Protein AF-A0A9W9G867-F1 (afdb_monomer)

Organism: NCBI:txid116970

Solvent-accessible surface area (backbone atoms only — not comparable to full-atom values): 14730 Å² total; per-residue (Å²): 135,84,77,77,88,62,98,58,78,44,81,73,48,78,49,67,50,99,77,70,41,44,36,38,31,32,60,68,6,40,13,36,34,54,36,72,74,76,74,40,77,41,79,71,28,43,61,67,47,66,66,44,21,83,80,48,74,88,56,95,63,55,98,60,80,80,76,70,84,83,77,67,76,76,53,51,58,51,47,49,52,33,55,71,26,70,65,52,49,30,44,49,47,17,36,58,41,16,58,75,63,54,68,39,49,67,58,44,52,51,51,56,55,46,61,74,38,90,92,29,84,57,47,49,58,52,43,28,51,54,45,32,51,50,50,25,53,45,20,29,72,57,55,36,44,62,46,22,57,51,30,46,50,51,38,42,43,48,43,41,78,68,65,40,57,69,61,52,50,50,49,54,54,43,43,50,18,58,79,84,59,69,83,89,69,74,88,65,68,61,77,78,52,96,64,53,60,89,30,49,59,62,66,38,64,53,68,36,48,31,85,38,53,26,66,60,55,43,54,54,43,43,62,58,33,58,82,35,75,89,42,37,83,68,44,48,64,58,33,54,76,68,73,40,57,74,71,63,61,60,70,72,73,75,81,125

InterPro domains:
  IPR011494 Protein HIRA-like, C-terminal [PF07569] (6-175)
  IPR031120 WD repeat HIR1-like [PTHR13831] (9-247)

Foldseek 3Di:
DDDDDDPDWDWPDWDADPVRWIWTATLQLWIWIQFLVVRDIDTLDALLLVQQEPQQDLDLDQSPVPDDDDDDDVVVVLSVLSSVDDSVVSSNSSSVNCVVVVVCVVVNVVVVVLCPDPPCVCVSLVSNLVSLVSQLLVCLSSLVQSSNLVSLLVNLLSCLVVLVQVVLLVSLVLLCQCVPPPPPPPPQADDDDPSDDPLSDSRHSDCHHSRHGSLVSNVSSLQSNLVRPSNCVRSVVSCVVSVNNVVSVVVVVPPD

Secondary structure (DSSP, 8-state):
-PPP--SS--EEEEEE-TT--EEEEETTS-EEEEETTTTEEEEEE-HHHHHH-TT---SSS-TT-S------THHHHHHHHHHTSHHHHHHHHHIIIIITTTTTHHHHHHHHHHHTSTT-TTHHHHHHHHHHHHHHHHHHHHT-HHHHHHHHHHHHHHHHHTT-HHHHHHHHHHHHTTTT--GGG-S---PPPTT--TTSSSSS--SEETTEEHHHHHHHHHHHHHT-GGGHHHHHHHHHHTT-HHHHHGGGSS--

Structure (mmCIF, N/CA/C/O backbone):
data_AF-A0A9W9G867-F1
#
_entry.id   AF-A0A9W9G867-F1
#
loop_
_atom_site.group_PDB
_atom_site.id
_atom_site.type_symbol
_atom_site.label_atom_id
_atom_site.label_alt_id
_atom_site.label_comp_id
_atom_site.label_asym_id
_atom_site.label_entity_id
_atom_site.label_seq_id
_atom_site.pdbx_PDB_ins_code
_atom_site.Cartn_x
_atom_site.Cartn_y
_atom_site.Cartn_z
_atom_site.occupancy
_atom_site.B_iso_or_equiv
_atom_site.auth_seq_id
_atom_site.auth_comp_id
_atom_site.auth_asym_id
_atom_site.auth_atom_id
_atom_site.pdbx_PDB_model_num
ATOM 1 N N . MET A 1 1 ? 20.216 -17.074 -21.773 1.00 37.19 1 MET A N 1
ATOM 2 C CA . MET A 1 1 ? 19.588 -16.701 -23.058 1.00 37.19 1 MET A CA 1
ATOM 3 C C . MET A 1 1 ? 19.091 -15.271 -22.926 1.00 37.19 1 MET A C 1
ATOM 5 O O . MET A 1 1 ? 18.175 -15.041 -22.151 1.00 37.19 1 MET A O 1
ATOM 9 N N . GLY A 1 2 ? 19.757 -14.302 -23.558 1.00 46.09 2 GLY A N 1
ATOM 10 C CA . GLY A 1 2 ? 19.315 -12.905 -23.531 1.00 46.09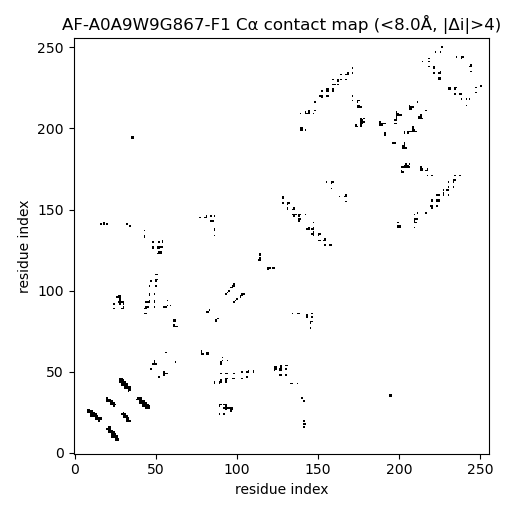 2 GLY A CA 1
ATOM 11 C C . GLY A 1 2 ? 18.175 -12.718 -24.525 1.00 46.09 2 GLY A C 1
ATOM 12 O O . GLY A 1 2 ? 18.370 -12.956 -25.713 1.00 46.09 2 GLY A O 1
ATOM 13 N N . ALA A 1 3 ? 16.985 -12.364 -24.043 1.00 57.94 3 ALA A N 1
ATOM 14 C CA . ALA A 1 3 ? 15.850 -12.063 -24.906 1.00 57.94 3 ALA A CA 1
ATOM 15 C C . ALA A 1 3 ? 16.162 -10.825 -25.764 1.00 57.94 3 ALA A C 1
ATOM 17 O O . ALA A 1 3 ? 16.619 -9.806 -25.242 1.00 57.94 3 ALA A O 1
ATOM 18 N N . ASN A 1 4 ? 15.918 -10.925 -27.074 1.00 53.69 4 ASN A N 1
ATOM 19 C CA . ASN A 1 4 ? 16.003 -9.794 -27.997 1.00 53.69 4 ASN A CA 1
ATOM 20 C C . ASN A 1 4 ? 15.084 -8.657 -27.509 1.00 53.69 4 ASN A C 1
ATOM 22 O O . ASN A 1 4 ? 13.960 -8.944 -27.090 1.00 53.69 4 ASN A O 1
ATOM 26 N N . PRO A 1 5 ? 15.517 -7.384 -27.560 1.00 54.22 5 PRO A N 1
ATOM 27 C CA . PRO A 1 5 ? 14.666 -6.265 -27.179 1.00 54.22 5 PRO A CA 1
ATOM 28 C C . PRO A 1 5 ? 13.458 -6.195 -28.120 1.00 54.22 5 PRO A C 1
ATOM 30 O O . PRO A 1 5 ? 13.591 -5.903 -29.307 1.00 54.22 5 PRO A O 1
ATOM 33 N N . THR A 1 6 ? 12.272 -6.496 -27.594 1.00 61.78 6 THR A N 1
ATOM 34 C CA . THR A 1 6 ? 11.006 -6.277 -28.293 1.00 61.78 6 THR A CA 1
ATOM 35 C C . THR A 1 6 ? 10.643 -4.795 -28.227 1.00 61.78 6 THR A C 1
ATOM 37 O O . THR A 1 6 ? 10.876 -4.136 -27.217 1.00 61.78 6 THR A O 1
ATOM 40 N N . VAL A 1 7 ? 10.061 -4.263 -29.306 1.00 72.12 7 VAL A N 1
ATOM 41 C CA . VAL A 1 7 ? 9.673 -2.839 -29.417 1.00 72.12 7 VAL A CA 1
ATOM 42 C C . VAL A 1 7 ? 8.618 -2.444 -28.372 1.00 72.12 7 VAL A C 1
ATOM 44 O O . VAL A 1 7 ? 8.563 -1.292 -27.955 1.00 72.12 7 VAL A O 1
ATOM 47 N N . ALA A 1 8 ? 7.809 -3.405 -27.922 1.00 84.88 8 ALA A N 1
ATOM 48 C CA . ALA A 1 8 ? 6.792 -3.221 -26.895 1.00 84.88 8 ALA A CA 1
ATOM 49 C C . ALA A 1 8 ? 7.089 -4.083 -25.652 1.00 84.88 8 ALA A C 1
ATOM 51 O O . ALA A 1 8 ? 7.724 -5.142 -25.781 1.00 84.88 8 ALA A O 1
ATOM 52 N N . PRO A 1 9 ? 6.613 -3.668 -24.462 1.00 90.19 9 PRO A N 1
ATOM 53 C CA . PRO A 1 9 ? 6.600 -4.523 -23.282 1.00 90.19 9 PRO A CA 1
ATOM 54 C C . PRO A 1 9 ? 5.855 -5.833 -23.566 1.00 90.19 9 PRO A C 1
ATOM 56 O O . PRO A 1 9 ? 4.807 -5.835 -24.209 1.00 90.19 9 PRO A O 1
ATOM 59 N N . ALA A 1 10 ? 6.397 -6.943 -23.077 1.00 93.25 10 ALA A N 1
ATOM 60 C CA . ALA A 1 10 ? 5.798 -8.269 -23.172 1.00 93.25 10 ALA A CA 1
ATOM 61 C C . ALA A 1 10 ? 5.450 -8.775 -21.770 1.00 93.25 10 ALA A C 1
ATOM 63 O O . ALA A 1 10 ? 6.087 -8.371 -20.797 1.00 93.25 10 ALA A O 1
ATOM 64 N N . VAL A 1 11 ? 4.460 -9.661 -21.664 1.00 95.81 11 VAL A N 1
ATOM 65 C CA . VAL A 1 11 ? 4.107 -10.308 -20.392 1.00 95.81 11 VAL A CA 1
ATOM 66 C C . VAL A 1 11 ? 5.229 -11.269 -19.992 1.00 95.81 11 VAL A C 1
ATOM 68 O O . VAL A 1 11 ? 5.599 -12.140 -20.777 1.00 95.81 11 VAL A O 1
ATOM 71 N N . THR A 1 12 ? 5.781 -11.098 -18.790 1.00 94.06 12 THR A N 1
ATOM 72 C CA . THR A 1 12 ? 6.789 -11.997 -18.204 1.00 94.06 12 THR A CA 1
ATOM 73 C C . THR A 1 12 ? 6.156 -13.095 -17.363 1.00 94.06 12 THR A C 1
ATOM 75 O O . THR A 1 12 ? 6.625 -14.227 -17.404 1.00 94.06 12 THR A O 1
ATOM 78 N N . ASP A 1 13 ? 5.089 -12.776 -16.631 1.00 95.44 13 ASP A N 1
ATOM 79 C CA . ASP A 1 13 ? 4.393 -13.697 -15.734 1.00 95.44 13 ASP A CA 1
ATOM 80 C C . ASP A 1 13 ? 2.911 -13.298 -15.654 1.00 95.44 13 ASP A C 1
ATOM 82 O O . ASP A 1 13 ? 2.560 -12.119 -15.786 1.00 95.44 13 ASP A O 1
ATOM 86 N N . ALA A 1 14 ? 2.037 -14.281 -15.450 1.00 96.12 14 ALA A N 1
ATOM 87 C CA . ALA A 1 14 ? 0.604 -14.082 -15.275 1.00 96.12 14 ALA A CA 1
ATOM 88 C C . ALA A 1 14 ? 0.083 -15.067 -14.224 1.00 96.12 14 ALA A C 1
ATOM 90 O O . ALA A 1 14 ? 0.311 -16.273 -14.326 1.00 96.12 14 ALA A O 1
ATOM 91 N N . ARG A 1 15 ? -0.618 -14.555 -13.210 1.00 94.94 15 ARG A N 1
ATOM 92 C CA . ARG A 1 15 ? -1.120 -15.328 -12.068 1.00 94.94 15 ARG A CA 1
ATOM 93 C C . ARG A 1 15 ? -2.566 -14.989 -11.762 1.00 94.94 15 ARG A C 1
ATOM 95 O O . ARG A 1 15 ? -3.055 -13.908 -12.084 1.00 94.94 15 ARG A O 1
ATOM 102 N N . VAL A 1 16 ? -3.222 -15.917 -11.078 1.00 95.25 16 VAL A N 1
ATOM 103 C CA . VAL A 1 16 ? -4.529 -15.708 -10.461 1.00 95.25 16 VAL A CA 1
ATOM 104 C C . VAL A 1 16 ? -4.384 -15.988 -8.972 1.00 95.25 16 VAL A C 1
ATOM 106 O O . VAL A 1 16 ? -3.828 -17.020 -8.597 1.00 95.25 16 VAL A O 1
ATOM 109 N N . ASN A 1 17 ? -4.824 -15.061 -8.122 1.00 91.88 17 ASN A N 1
ATOM 110 C CA . ASN A 1 17 ? -4.778 -15.266 -6.674 1.00 91.88 17 ASN A CA 1
ATOM 111 C C . ASN A 1 17 ? -5.991 -16.073 -6.168 1.00 91.88 17 ASN A C 1
ATOM 113 O O . ASN A 1 17 ? -6.914 -16.372 -6.925 1.00 91.88 17 ASN A O 1
ATOM 117 N N . SER A 1 18 ? -6.019 -16.397 -4.872 1.00 89.44 18 SER A N 1
ATOM 118 C CA . SER A 1 18 ? -7.122 -17.137 -4.232 1.00 89.44 18 SER A CA 1
ATOM 119 C C . SER A 1 18 ? -8.483 -16.439 -4.331 1.00 89.44 18 SER A C 1
ATOM 121 O O . SER A 1 18 ? -9.520 -17.082 -4.220 1.00 89.44 18 SER A O 1
ATOM 123 N N . GLU A 1 19 ? -8.491 -15.130 -4.578 1.00 89.38 19 GLU A N 1
ATOM 124 C CA . GLU A 1 19 ? -9.699 -14.331 -4.761 1.00 89.38 19 GLU A CA 1
ATOM 125 C C . GLU A 1 19 ? -10.165 -14.292 -6.230 1.00 89.38 19 GLU A C 1
ATOM 127 O O . GLU A 1 19 ? -11.210 -13.712 -6.524 1.00 89.38 19 GLU A O 1
ATOM 132 N N . GLY A 1 20 ? -9.430 -14.905 -7.164 1.00 90.81 20 GLY A N 1
ATOM 133 C CA . GLY A 1 20 ? -9.737 -14.878 -8.597 1.00 90.81 20 GLY A CA 1
ATOM 134 C C . GLY A 1 20 ? -9.287 -13.597 -9.309 1.00 90.81 20 GLY A C 1
ATOM 135 O O . GLY A 1 20 ? -9.786 -13.283 -10.388 1.00 90.81 20 GLY A O 1
ATOM 136 N N . ARG A 1 21 ? -8.374 -12.820 -8.714 1.00 92.19 21 ARG A N 1
ATOM 137 C CA . ARG A 1 21 ? -7.816 -11.600 -9.317 1.00 92.19 21 ARG A CA 1
ATOM 138 C C . ARG A 1 21 ? -6.670 -11.949 -10.254 1.00 92.19 21 ARG A C 1
ATOM 140 O O . ARG A 1 21 ? -5.768 -12.692 -9.871 1.00 92.19 21 ARG A O 1
ATOM 147 N N . ILE A 1 22 ? -6.707 -11.386 -11.460 1.00 96.31 22 ILE A N 1
ATOM 148 C CA . ILE A 1 22 ? -5.668 -11.567 -12.476 1.00 96.31 22 ILE A CA 1
ATOM 149 C C . ILE A 1 22 ? -4.557 -10.558 -12.223 1.00 96.31 22 ILE A C 1
ATOM 151 O O . ILE A 1 22 ? -4.819 -9.357 -12.162 1.00 96.31 22 ILE A O 1
ATOM 155 N N . VAL A 1 23 ? -3.328 -11.054 -12.138 1.00 97.44 23 VAL A N 1
ATOM 156 C CA . VAL A 1 23 ? -2.117 -10.267 -11.922 1.00 97.44 23 VAL A CA 1
ATOM 157 C C . VAL A 1 23 ? -1.126 -10.582 -13.032 1.00 97.44 23 VAL A C 1
ATOM 159 O O . VAL A 1 23 ? -0.867 -11.751 -13.308 1.00 97.44 23 VAL A O 1
ATOM 162 N N . ILE A 1 24 ? -0.564 -9.555 -13.663 1.00 97.81 24 ILE A N 1
ATOM 163 C CA . ILE A 1 24 ? 0.441 -9.702 -14.719 1.00 97.81 24 ILE A CA 1
ATOM 164 C C . ILE A 1 24 ? 1.667 -8.848 -14.421 1.00 97.81 24 ILE A C 1
ATOM 166 O O . ILE A 1 24 ? 1.563 -7.765 -13.840 1.00 97.81 24 ILE A O 1
ATOM 170 N N . SER A 1 25 ? 2.827 -9.314 -14.864 1.00 96.75 25 SER A N 1
ATOM 171 C CA . SER A 1 25 ? 4.070 -8.549 -14.849 1.00 96.75 25 SER A CA 1
ATOM 172 C C . SER A 1 25 ? 4.635 -8.431 -16.256 1.00 96.75 25 SER A C 1
ATOM 174 O O . SER A 1 25 ? 4.463 -9.332 -17.078 1.00 96.75 25 SER A O 1
ATOM 176 N N . LEU A 1 26 ? 5.285 -7.307 -16.551 1.00 95.62 26 LEU A N 1
ATOM 177 C CA . LEU A 1 26 ? 5.787 -6.985 -17.883 1.00 95.62 26 LEU A CA 1
ATOM 178 C C . LEU A 1 26 ? 7.318 -6.853 -17.914 1.00 95.62 26 LEU A C 1
ATOM 180 O O . LEU A 1 26 ? 7.967 -6.600 -16.895 1.00 95.62 26 LEU A O 1
ATOM 184 N N . THR A 1 27 ? 7.903 -6.954 -19.112 1.00 92.62 27 THR A N 1
ATOM 185 C CA . THR A 1 27 ? 9.354 -6.810 -19.362 1.00 92.62 27 THR A CA 1
ATOM 186 C C . THR A 1 27 ? 9.886 -5.389 -19.174 1.00 92.62 27 THR A C 1
ATOM 188 O O . THR A 1 27 ? 11.099 -5.191 -19.152 1.00 92.62 27 THR A O 1
ATOM 191 N N . ASN A 1 28 ? 9.019 -4.381 -19.055 1.00 91.31 28 ASN A N 1
ATOM 192 C CA . ASN A 1 28 ? 9.405 -3.024 -18.649 1.00 91.31 28 ASN A CA 1
ATOM 193 C C . ASN A 1 28 ? 9.429 -2.859 -17.116 1.00 91.31 28 ASN A C 1
ATOM 195 O O . ASN A 1 28 ? 9.744 -1.777 -16.630 1.00 91.31 28 ASN A O 1
ATOM 199 N N . GLY A 1 29 ? 9.115 -3.924 -16.372 1.00 92.75 29 GLY A N 1
ATOM 200 C CA . GLY A 1 29 ? 9.03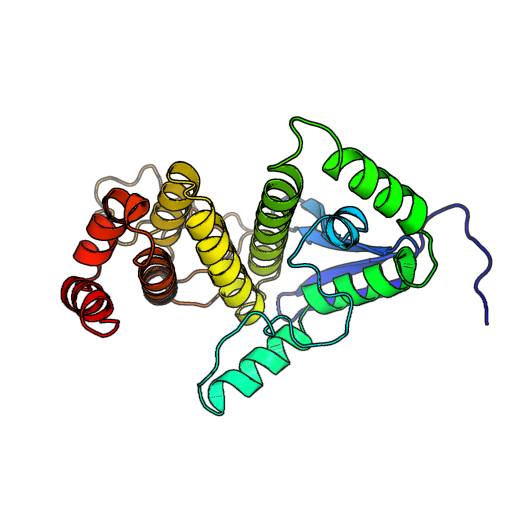3 -3.928 -14.920 1.00 92.75 29 GLY A CA 1
ATOM 201 C C . GLY A 1 29 ? 7.734 -3.370 -14.362 1.00 92.75 29 GLY A C 1
ATOM 202 O O . GLY A 1 29 ? 7.657 -3.186 -13.162 1.00 92.75 29 GLY A O 1
ATOM 203 N N . GLU A 1 30 ? 6.716 -3.096 -15.173 1.00 95.50 30 GLU A N 1
ATOM 204 C CA . GLU A 1 30 ? 5.405 -2.740 -14.635 1.00 95.50 30 GLU A CA 1
ATOM 205 C C . GLU A 1 30 ? 4.621 -3.994 -14.225 1.00 95.50 30 GLU A C 1
ATOM 207 O O . GLU A 1 30 ? 4.673 -5.036 -14.887 1.00 95.50 30 GLU A O 1
ATOM 212 N N . GLY A 1 31 ? 3.882 -3.885 -13.125 1.00 97.00 31 GLY A N 1
ATOM 213 C CA . GLY A 1 31 ? 2.962 -4.902 -12.631 1.00 97.00 31 GLY A CA 1
ATOM 214 C C . GLY A 1 31 ? 1.534 -4.378 -12.626 1.00 97.00 31 GLY A C 1
ATOM 215 O O . GLY A 1 31 ? 1.294 -3.269 -12.145 1.00 97.00 31 GLY A O 1
ATOM 216 N N . TYR A 1 32 ? 0.588 -5.172 -13.121 1.00 97.81 32 TYR A N 1
ATOM 217 C CA . TYR A 1 32 ? -0.821 -4.797 -13.212 1.00 97.81 32 TYR A CA 1
ATOM 218 C C . TYR A 1 32 ? -1.730 -5.843 -12.569 1.00 97.81 32 TYR A C 1
ATOM 220 O O . TYR A 1 32 ? -1.450 -7.039 -12.614 1.00 97.81 32 TYR A O 1
ATOM 228 N N . SER A 1 33 ? -2.857 -5.384 -12.030 1.00 97.00 33 SER A N 1
ATOM 229 C CA . SER A 1 33 ? -3.982 -6.228 -11.629 1.00 97.00 33 SER A CA 1
ATOM 230 C C . SER A 1 33 ? -5.243 -5.775 -12.348 1.00 97.00 33 SER A C 1
ATOM 232 O O . SER A 1 33 ? -5.491 -4.576 -12.472 1.00 97.00 33 SER A O 1
ATOM 234 N N . TYR A 1 34 ? -6.068 -6.714 -12.799 1.00 95.38 34 TYR A N 1
ATOM 235 C CA . TYR A 1 34 ? -7.377 -6.372 -13.346 1.00 95.38 34 TYR A CA 1
ATOM 236 C C . TYR A 1 34 ? -8.374 -6.116 -12.211 1.00 95.38 34 TYR A C 1
ATOM 238 O O . TYR A 1 34 ? -8.502 -6.943 -11.305 1.00 95.38 34 TYR A O 1
ATOM 246 N N . SER A 1 35 ? -9.084 -4.988 -12.266 1.00 91.62 35 SER A N 1
ATOM 247 C CA . SER A 1 35 ? -10.172 -4.651 -11.348 1.00 91.62 35 SER A CA 1
ATOM 248 C C . SER A 1 35 ? -11.526 -4.986 -11.976 1.00 91.62 35 SER A C 1
ATOM 250 O O . SER A 1 35 ? -11.936 -4.316 -12.926 1.00 91.62 35 SER A O 1
ATOM 252 N N . PRO A 1 36 ? -12.267 -5.973 -11.441 1.00 89.19 36 PRO A N 1
ATOM 253 C CA . PRO A 1 36 ? -13.617 -6.274 -11.910 1.00 89.19 36 PRO A CA 1
ATOM 254 C C . PRO A 1 36 ? -14.644 -5.200 -11.554 1.00 89.19 36 PRO A C 1
ATOM 256 O O . PRO A 1 36 ? -15.688 -5.145 -12.194 1.00 89.19 36 PRO A O 1
ATOM 259 N N . THR A 1 37 ? -14.366 -4.360 -10.550 1.00 86.50 37 THR A N 1
ATOM 260 C CA . THR A 1 37 ? -15.274 -3.284 -10.125 1.00 86.50 37 THR A CA 1
ATOM 261 C C . THR A 1 37 ? -15.215 -2.100 -11.084 1.00 86.50 37 THR A C 1
ATOM 263 O O . THR A 1 37 ? -16.249 -1.570 -11.474 1.00 86.50 37 THR A O 1
ATOM 266 N N . MET A 1 38 ? -14.009 -1.736 -11.531 1.00 89.44 38 MET A N 1
ATOM 267 C CA . MET A 1 38 ? -13.786 -0.622 -12.462 1.00 89.44 38 MET A CA 1
ATOM 268 C C . MET A 1 38 ? -13.670 -1.045 -13.928 1.00 89.44 38 MET A C 1
ATOM 270 O O . MET A 1 38 ? -13.548 -0.184 -14.795 1.00 89.44 38 MET A O 1
ATOM 274 N N . TYR A 1 39 ? -13.670 -2.350 -14.210 1.00 92.44 39 TYR A N 1
ATOM 275 C CA . TYR A 1 39 ? -13.440 -2.912 -15.546 1.00 92.44 39 TYR A CA 1
ATOM 276 C C . TYR A 1 39 ? -12.150 -2.397 -16.203 1.00 92.44 39 TYR A C 1
ATOM 278 O O . TYR A 1 39 ? -12.096 -2.140 -17.406 1.00 92.44 39 TYR A O 1
ATOM 286 N N . ALA A 1 40 ? -11.096 -2.229 -15.402 1.00 95.25 40 ALA A N 1
ATOM 287 C CA . ALA A 1 40 ? -9.848 -1.613 -15.833 1.00 95.25 40 ALA A CA 1
ATOM 288 C C . ALA A 1 40 ? -8.626 -2.318 -15.239 1.00 95.25 40 ALA A C 1
ATOM 290 O O . ALA A 1 40 ? -8.661 -2.846 -14.124 1.00 95.25 40 ALA A O 1
ATOM 291 N N . TRP A 1 41 ? -7.518 -2.287 -15.980 1.00 96.38 41 TRP A N 1
ATOM 292 C CA . TRP A 1 41 ? -6.208 -2.658 -15.455 1.00 96.38 41 TRP A CA 1
ATOM 293 C C . TRP A 1 41 ? -5.678 -1.544 -14.560 1.00 96.38 41 TRP A C 1
ATOM 295 O O . TRP A 1 41 ? -5.592 -0.389 -14.969 1.00 96.38 41 TRP A O 1
ATOM 305 N N . GLN A 1 42 ? -5.297 -1.905 -13.342 1.00 95.69 42 GLN A N 1
ATOM 306 C CA . GLN A 1 42 ? -4.665 -1.010 -12.388 1.00 95.69 42 GLN A CA 1
ATOM 307 C C . GLN A 1 42 ? -3.184 -1.336 -12.312 1.00 95.69 42 GLN A C 1
ATOM 309 O O . GLN A 1 42 ? -2.810 -2.496 -12.123 1.00 95.69 42 GLN A O 1
ATOM 314 N N . ARG A 1 43 ? -2.340 -0.316 -12.440 1.00 96.62 43 ARG A N 1
ATOM 315 C CA . ARG A 1 43 ? -0.906 -0.470 -12.222 1.00 96.62 43 ARG A CA 1
ATOM 316 C C . ARG A 1 43 ? -0.642 -0.555 -10.723 1.00 96.62 43 ARG A C 1
ATOM 318 O O . ARG A 1 43 ? -1.034 0.333 -9.980 1.00 96.62 43 ARG A O 1
ATOM 325 N N . VAL A 1 44 ? -0.004 -1.639 -10.300 1.00 95.88 44 VAL A N 1
ATOM 326 C CA . VAL A 1 44 ? 0.309 -1.937 -8.895 1.00 95.88 44 VAL A CA 1
ATOM 327 C C . VAL A 1 44 ? 1.780 -1.666 -8.595 1.00 95.88 44 VAL A C 1
ATOM 329 O O . VAL A 1 44 ? 2.106 -1.202 -7.508 1.00 95.88 44 VAL A O 1
ATOM 332 N N . SER A 1 45 ? 2.672 -1.936 -9.551 1.00 95.69 45 SER A N 1
ATOM 333 C CA . SER A 1 45 ? 4.121 -1.825 -9.365 1.00 95.69 45 SER A CA 1
ATOM 334 C C . SER A 1 45 ? 4.768 -1.166 -10.580 1.00 95.69 45 SER A C 1
ATOM 336 O O . SER A 1 45 ? 4.379 -1.449 -11.713 1.00 95.69 45 SER A O 1
ATOM 338 N N . GLU A 1 46 ? 5.716 -0.257 -10.352 1.00 94.38 46 GLU A N 1
ATOM 339 C CA . GLU A 1 46 ? 6.422 0.473 -11.408 1.00 94.38 46 GLU A CA 1
ATOM 340 C C . GLU A 1 46 ? 7.760 1.044 -10.917 1.00 94.38 46 GLU A C 1
ATOM 342 O O . GLU A 1 46 ? 7.997 1.193 -9.715 1.00 94.38 46 GLU A O 1
ATOM 347 N N . ALA A 1 47 ? 8.632 1.407 -11.864 1.00 92.19 47 ALA A N 1
ATOM 348 C CA . ALA A 1 47 ? 9.985 1.886 -11.581 1.00 92.19 47 ALA A CA 1
ATOM 349 C C . ALA A 1 47 ? 10.017 3.152 -10.713 1.00 92.19 47 ALA A C 1
ATOM 351 O O . ALA A 1 47 ? 10.959 3.327 -9.950 1.00 92.19 47 ALA A O 1
ATOM 352 N N . TRP A 1 48 ? 9.008 4.025 -10.818 1.00 91.19 48 TRP A N 1
ATOM 353 C CA . TRP A 1 48 ? 8.923 5.264 -10.041 1.00 91.19 48 TRP A CA 1
ATOM 354 C C . TRP A 1 48 ? 8.949 5.009 -8.532 1.00 91.19 48 TRP A C 1
ATOM 356 O O . TRP A 1 48 ? 9.750 5.612 -7.814 1.00 91.19 48 TRP A O 1
ATOM 366 N N . TRP A 1 49 ? 8.143 4.054 -8.065 1.00 94.00 49 TRP A N 1
ATOM 367 C CA . TRP A 1 49 ? 8.145 3.644 -6.664 1.00 94.00 49 TRP A CA 1
ATOM 368 C C . TRP A 1 49 ? 9.492 3.054 -6.260 1.00 94.00 49 TRP A C 1
ATOM 370 O O . TRP A 1 49 ? 9.999 3.376 -5.186 1.00 94.00 49 TRP A O 1
ATOM 380 N N . ALA A 1 50 ? 10.100 2.277 -7.159 1.00 91.31 50 ALA A N 1
ATOM 381 C CA . ALA A 1 50 ? 11.373 1.603 -6.937 1.00 91.31 50 ALA A CA 1
ATOM 382 C C . ALA A 1 50 ? 12.557 2.532 -6.674 1.00 91.31 50 ALA A C 1
ATOM 384 O O . ALA A 1 50 ? 13.515 2.144 -6.008 1.00 91.31 50 ALA A O 1
ATOM 385 N N . VAL A 1 51 ? 12.505 3.752 -7.202 1.00 90.31 51 VAL A N 1
ATOM 386 C CA . VAL A 1 51 ? 13.603 4.713 -7.077 1.00 90.31 51 VAL A CA 1
ATOM 387 C C . VAL A 1 51 ? 13.308 5.865 -6.123 1.00 90.31 51 VAL A C 1
ATOM 389 O O . VAL A 1 51 ? 14.249 6.513 -5.676 1.00 90.31 51 VAL A O 1
ATOM 392 N N . GLY A 1 52 ? 12.032 6.157 -5.861 1.00 90.00 52 GLY A N 1
ATOM 393 C CA . GLY A 1 52 ? 11.624 7.343 -5.109 1.00 90.00 52 GLY A CA 1
ATOM 394 C C . GLY A 1 52 ? 11.053 7.061 -3.723 1.00 90.00 52 GLY A C 1
ATOM 395 O O . GLY A 1 52 ? 10.998 7.975 -2.906 1.00 90.00 52 GLY A O 1
ATOM 396 N N . SER A 1 53 ? 10.608 5.834 -3.440 1.00 93.06 53 SER A N 1
ATOM 397 C CA . SER A 1 53 ? 9.991 5.502 -2.153 1.00 93.06 53 SER A CA 1
ATOM 398 C C . SER A 1 53 ? 10.982 4.876 -1.176 1.00 93.06 53 SER A C 1
ATOM 400 O O . SER A 1 53 ? 11.625 3.877 -1.491 1.00 93.06 53 SER A O 1
ATOM 402 N N . GLN A 1 54 ? 10.988 5.362 0.068 1.00 90.38 54 GLN A N 1
ATOM 403 C CA . GLN A 1 54 ? 11.734 4.757 1.184 1.00 90.38 54 GLN A CA 1
ATOM 404 C C . GLN A 1 54 ? 11.201 3.384 1.601 1.00 90.38 54 GLN A C 1
ATOM 406 O O . GLN A 1 54 ? 11.874 2.636 2.304 1.00 90.38 54 GLN A O 1
ATOM 411 N N . TYR A 1 55 ? 9.977 3.054 1.190 1.00 90.94 55 TYR A N 1
ATOM 412 C CA . TYR A 1 55 ? 9.332 1.791 1.528 1.00 90.94 55 TYR A CA 1
ATOM 413 C C . TYR A 1 55 ? 9.538 0.730 0.447 1.00 90.94 55 TYR A C 1
ATOM 415 O O . TYR A 1 55 ? 9.082 -0.402 0.622 1.00 90.94 55 TYR A O 1
ATOM 423 N N . TRP A 1 56 ? 10.207 1.057 -0.662 1.00 90.75 56 TRP A N 1
ATOM 424 C CA . TRP A 1 56 ? 10.572 0.056 -1.655 1.00 90.75 56 TRP A CA 1
ATOM 425 C C . TRP A 1 56 ? 11.661 -0.873 -1.125 1.00 90.75 56 TRP A C 1
ATOM 427 O O . TRP A 1 56 ? 12.634 -0.427 -0.520 1.00 90.75 56 TRP A O 1
ATOM 437 N N . ASN A 1 57 ? 11.515 -2.173 -1.375 1.00 76.12 57 ASN A N 1
ATOM 438 C CA . ASN A 1 57 ? 12.454 -3.165 -0.882 1.00 76.12 57 ASN A CA 1
ATOM 439 C C . ASN A 1 57 ? 13.211 -3.839 -2.031 1.00 76.12 57 ASN A C 1
ATOM 441 O O . ASN A 1 57 ? 12.738 -4.803 -2.628 1.00 76.12 57 ASN A O 1
ATOM 445 N N . SER A 1 58 ? 14.390 -3.302 -2.351 1.00 60.47 58 SER A N 1
ATOM 446 C CA . SER A 1 58 ? 15.243 -3.784 -3.451 1.00 60.47 58 SER A CA 1
ATOM 447 C C . SER A 1 58 ? 16.072 -5.018 -3.097 1.00 60.47 58 SER A C 1
ATOM 449 O O . SER A 1 58 ? 16.636 -5.655 -3.983 1.00 60.47 58 SER A O 1
ATOM 451 N N . THR A 1 59 ? 16.203 -5.332 -1.809 1.00 53.56 59 THR A N 1
ATOM 452 C CA . THR A 1 59 ? 16.845 -6.556 -1.333 1.00 53.56 59 THR A CA 1
ATOM 453 C C . THR A 1 59 ? 15.719 -7.499 -0.944 1.00 53.56 59 THR A C 1
ATOM 455 O O . THR A 1 59 ? 14.751 -7.077 -0.329 1.00 53.56 59 THR A O 1
ATOM 458 N N . GLU A 1 60 ? 15.775 -8.777 -1.302 1.00 53.62 60 GLU A N 1
ATOM 459 C CA . GLU A 1 60 ? 14.692 -9.747 -1.044 1.00 53.62 60 GLU A CA 1
ATOM 460 C C . GLU A 1 60 ? 14.406 -10.017 0.454 1.00 53.62 60 GLU A C 1
ATOM 462 O O . GLU A 1 60 ? 13.775 -11.012 0.806 1.00 53.62 60 GLU A O 1
ATOM 467 N N . ALA A 1 61 ? 14.855 -9.135 1.350 1.00 48.19 61 ALA A N 1
ATOM 468 C CA . ALA A 1 61 ? 14.475 -9.092 2.744 1.00 48.19 61 ALA A CA 1
ATOM 469 C C . ALA A 1 61 ? 12.941 -9.070 2.890 1.00 48.19 61 ALA A C 1
ATOM 471 O O . ALA A 1 61 ? 12.232 -8.558 2.023 1.00 48.19 61 ALA A O 1
ATOM 472 N N . PRO A 1 62 ? 12.385 -9.577 3.994 1.00 50.75 62 PRO A N 1
ATOM 473 C CA . PRO A 1 62 ? 10.994 -9.315 4.324 1.00 50.75 62 PRO A CA 1
ATOM 474 C C . PRO A 1 62 ? 10.783 -7.798 4.424 1.00 50.75 62 PRO A C 1
ATOM 476 O O . PRO A 1 62 ? 11.598 -7.100 5.036 1.00 50.75 62 PRO A O 1
ATOM 479 N N . VAL A 1 63 ? 9.685 -7.286 3.861 1.00 50.19 63 VAL A N 1
ATOM 480 C CA . VAL A 1 63 ? 9.172 -5.920 4.097 1.00 50.19 63 VAL A CA 1
ATOM 481 C C . VAL A 1 63 ? 8.760 -5.801 5.573 1.00 50.19 63 VAL A C 1
ATOM 483 O O . VAL A 1 63 ? 7.597 -5.867 5.940 1.00 50.19 63 VAL A O 1
ATOM 486 N N . GLY A 1 64 ? 9.752 -5.738 6.452 1.00 45.94 64 GLY A N 1
ATOM 487 C CA . GLY A 1 64 ? 9.602 -5.812 7.906 1.00 45.94 64 GLY A CA 1
ATOM 488 C C . GLY A 1 64 ? 10.874 -5.440 8.672 1.00 45.94 64 GLY A C 1
ATOM 489 O O . GLY A 1 64 ? 10.858 -5.433 9.898 1.00 45.94 64 GLY A O 1
ATOM 490 N N . ASN A 1 65 ? 11.961 -5.087 7.975 1.00 41.97 65 ASN A N 1
ATOM 491 C CA . ASN A 1 65 ? 13.206 -4.620 8.597 1.00 41.97 65 ASN A CA 1
ATOM 492 C C . ASN A 1 65 ? 13.152 -3.162 9.093 1.00 41.97 65 ASN A C 1
ATOM 494 O O . ASN A 1 65 ? 14.124 -2.674 9.666 1.00 41.97 65 ASN A O 1
ATOM 498 N N . LEU A 1 66 ? 12.011 -2.479 8.958 1.00 43.91 66 LEU A N 1
ATOM 499 C CA . LEU A 1 66 ? 11.726 -1.255 9.708 1.00 43.91 66 LEU A CA 1
ATOM 500 C C . LEU A 1 66 ? 11.307 -1.643 11.138 1.00 43.91 66 LEU A C 1
ATOM 502 O O . LEU A 1 66 ? 10.126 -1.705 11.455 1.00 43.91 66 LEU A O 1
ATOM 506 N N . GLN A 1 67 ? 12.316 -1.984 11.944 1.00 42.66 67 GLN A N 1
ATOM 507 C CA . GLN A 1 67 ? 12.345 -2.037 13.411 1.00 42.66 67 GLN A CA 1
ATOM 508 C C . GLN A 1 67 ? 11.035 -2.415 14.132 1.00 42.66 67 GLN A C 1
ATOM 510 O O . GLN A 1 67 ? 10.196 -1.576 14.452 1.00 42.66 67 GLN A O 1
ATOM 515 N N . ALA A 1 68 ? 10.962 -3.681 14.536 1.00 36.25 68 ALA A N 1
ATOM 516 C CA . ALA A 1 68 ? 10.467 -4.057 15.855 1.00 36.25 68 ALA A CA 1
ATOM 517 C C . ALA A 1 68 ? 11.416 -5.138 16.383 1.00 36.25 68 ALA A C 1
ATOM 519 O O . ALA A 1 68 ? 11.429 -6.270 15.890 1.00 36.25 68 ALA A O 1
ATOM 520 N N . ARG A 1 69 ? 12.281 -4.748 17.326 1.00 40.94 69 ARG A N 1
ATOM 521 C CA . ARG A 1 69 ? 12.800 -5.698 18.308 1.00 40.94 69 ARG A CA 1
ATOM 522 C C . ARG A 1 69 ? 11.574 -6.224 19.063 1.00 40.94 69 ARG A C 1
ATOM 524 O O . ARG A 1 69 ? 10.693 -5.437 19.384 1.00 40.94 69 ARG A O 1
ATOM 531 N N . ASP A 1 70 ? 11.550 -7.535 19.262 1.00 47.44 70 ASP A N 1
ATOM 532 C CA . ASP A 1 70 ? 10.571 -8.301 20.043 1.00 47.44 70 ASP A CA 1
ATOM 533 C C . ASP A 1 70 ? 9.200 -8.575 19.391 1.00 47.44 70 ASP A C 1
ATOM 535 O O . ASP A 1 70 ? 8.391 -7.680 19.179 1.00 47.44 70 ASP A O 1
ATOM 539 N N . ALA A 1 71 ? 8.959 -9.857 19.056 1.00 39.94 71 ALA A N 1
ATOM 540 C CA . ALA A 1 71 ? 7.718 -10.616 19.316 1.00 39.94 71 ALA A CA 1
ATOM 541 C C . ALA A 1 71 ? 7.657 -11.927 18.490 1.00 39.94 71 ALA A C 1
ATOM 543 O O . ALA A 1 71 ? 7.621 -11.885 17.261 1.00 39.94 71 ALA A O 1
ATOM 544 N N . GLN A 1 72 ? 7.660 -13.053 19.222 1.00 53.53 72 GLN A N 1
ATOM 545 C CA . GLN A 1 72 ? 7.012 -14.375 19.042 1.00 53.53 72 GLN A CA 1
ATOM 546 C C . GLN A 1 72 ? 6.740 -14.998 17.646 1.00 53.53 72 GLN A C 1
ATOM 548 O O . GLN A 1 72 ? 6.503 -14.347 16.634 1.00 53.53 72 GLN A O 1
ATOM 553 N N . GLN A 1 73 ? 6.713 -16.340 17.642 1.00 52.19 73 GLN A N 1
ATOM 554 C CA . GLN A 1 73 ? 6.555 -17.250 16.496 1.00 52.19 73 GLN A CA 1
ATOM 555 C C . GLN A 1 73 ? 5.381 -16.912 15.545 1.00 52.19 73 GLN A C 1
ATOM 557 O O . GLN A 1 73 ? 5.547 -17.065 14.338 1.00 52.19 73 GLN A O 1
ATOM 562 N N . GLU A 1 74 ? 4.247 -16.393 16.043 1.00 53.50 74 GLU A N 1
ATOM 563 C CA . GLU A 1 74 ? 3.082 -15.989 15.220 1.00 53.50 74 GLU A CA 1
ATOM 564 C C . GLU A 1 74 ? 3.421 -14.914 14.175 1.00 53.50 74 GLU A C 1
ATOM 566 O O . GLU A 1 74 ? 2.875 -14.896 13.073 1.00 53.50 74 GLU A O 1
ATOM 571 N N . ASN A 1 75 ? 4.394 -14.049 14.466 1.00 66.88 75 ASN A N 1
ATOM 572 C CA . ASN A 1 75 ? 4.818 -12.997 13.547 1.00 66.88 75 ASN A CA 1
ATOM 573 C C . ASN A 1 75 ? 5.653 -13.554 12.375 1.00 66.88 75 ASN A C 1
ATOM 575 O O . ASN A 1 75 ? 5.837 -12.892 11.353 1.00 66.88 75 ASN A O 1
ATOM 579 N N . LYS A 1 76 ? 6.187 -14.777 12.494 1.00 72.56 76 LYS A N 1
ATOM 580 C CA . LYS A 1 76 ? 7.035 -15.380 11.458 1.00 72.56 76 LYS A CA 1
ATOM 581 C C . LYS A 1 76 ? 6.219 -15.840 10.253 1.00 72.56 76 LYS A C 1
ATOM 583 O O . LYS A 1 76 ? 6.622 -15.564 9.124 1.00 72.56 76 LYS A O 1
ATOM 588 N N . ASP A 1 77 ? 5.079 -16.482 10.491 1.00 76.44 77 ASP A N 1
ATOM 589 C CA . ASP A 1 77 ? 4.221 -17.003 9.424 1.00 76.44 77 ASP A CA 1
ATOM 590 C C . ASP A 1 77 ? 3.543 -15.864 8.657 1.00 76.44 77 ASP A C 1
ATOM 592 O O . ASP A 1 77 ? 3.547 -15.869 7.427 1.00 76.44 77 ASP A O 1
ATOM 596 N N . ALA A 1 78 ? 3.091 -14.815 9.355 1.00 75.69 78 ALA A N 1
ATOM 597 C CA . ALA A 1 78 ? 2.582 -13.598 8.721 1.00 75.69 78 ALA A CA 1
ATOM 598 C C . ALA A 1 78 ? 3.655 -12.904 7.860 1.00 75.69 78 ALA A C 1
ATOM 600 O O . ALA A 1 78 ? 3.410 -12.557 6.705 1.00 75.69 78 ALA A O 1
ATOM 601 N N . LYS A 1 79 ? 4.892 -12.767 8.365 1.00 74.56 79 LYS A N 1
ATOM 602 C CA . LYS A 1 79 ? 6.015 -12.216 7.582 1.00 74.56 79 LYS A CA 1
ATOM 603 C C . LYS A 1 79 ? 6.348 -13.065 6.356 1.00 74.56 79 LYS A C 1
ATOM 605 O O . LYS A 1 79 ? 6.671 -12.506 5.303 1.00 74.56 79 LYS A O 1
ATOM 610 N N . ALA A 1 80 ? 6.286 -14.390 6.474 1.00 77.69 80 ALA A N 1
ATOM 611 C CA . ALA A 1 80 ? 6.485 -15.299 5.352 1.00 77.69 80 ALA A CA 1
ATOM 612 C C . ALA A 1 80 ? 5.358 -15.159 4.316 1.00 77.69 80 ALA A C 1
ATOM 614 O O . ALA A 1 80 ? 5.650 -15.042 3.127 1.00 77.69 80 ALA A O 1
ATOM 615 N N . ALA A 1 81 ? 4.101 -15.074 4.763 1.00 79.94 81 ALA A N 1
ATOM 616 C CA . ALA A 1 81 ? 2.935 -14.864 3.910 1.00 79.94 81 ALA A CA 1
ATOM 617 C C . ALA A 1 81 ? 3.027 -13.545 3.132 1.00 79.94 81 ALA A C 1
ATOM 619 O O . ALA A 1 81 ? 2.871 -13.549 1.914 1.00 79.94 81 ALA A O 1
ATOM 620 N N . VAL A 1 82 ? 3.381 -12.437 3.794 1.00 81.31 82 VAL A N 1
ATOM 621 C CA . VAL A 1 82 ? 3.626 -11.155 3.114 1.00 81.31 82 VAL A CA 1
ATOM 622 C C . VAL A 1 82 ? 4.780 -11.285 2.126 1.00 81.31 82 VAL A C 1
ATOM 624 O O . VAL A 1 82 ? 4.664 -10.855 0.987 1.00 81.31 82 VAL A O 1
ATOM 627 N N . SER A 1 83 ? 5.901 -11.892 2.520 1.00 77.94 83 SER A N 1
ATOM 628 C CA . SER A 1 83 ? 7.074 -12.022 1.641 1.00 77.94 83 SER A CA 1
ATOM 629 C C . SER A 1 83 ? 6.800 -12.888 0.404 1.00 77.94 83 SER A C 1
ATOM 631 O O . SER A 1 83 ? 7.469 -12.719 -0.619 1.00 77.94 83 SER A O 1
ATOM 633 N N . ALA A 1 84 ? 5.839 -13.808 0.487 1.00 82.56 84 ALA A N 1
ATOM 634 C CA . ALA A 1 84 ? 5.319 -14.598 -0.628 1.00 82.56 84 ALA A CA 1
ATOM 635 C C . ALA A 1 84 ? 4.111 -13.939 -1.332 1.00 82.56 84 ALA A C 1
ATOM 637 O O . ALA A 1 84 ? 3.566 -14.514 -2.274 1.00 82.56 84 ALA A O 1
ATOM 638 N N . GLY A 1 85 ? 3.708 -12.751 -0.876 1.00 87.94 85 GLY A N 1
ATOM 639 C CA . GLY A 1 85 ? 2.544 -12.002 -1.323 1.00 87.94 85 GLY A CA 1
ATOM 640 C C . GLY A 1 85 ? 2.661 -11.427 -2.732 1.00 87.94 85 GLY A C 1
ATOM 641 O O . GLY A 1 85 ? 3.708 -11.470 -3.388 1.00 87.94 85 GLY A O 1
ATOM 642 N N . ILE A 1 86 ? 1.547 -10.879 -3.206 1.00 92.94 86 ILE A N 1
ATOM 643 C CA . ILE A 1 86 ? 1.367 -10.454 -4.595 1.00 92.94 86 ILE A CA 1
ATOM 644 C C . ILE A 1 86 ? 2.154 -9.175 -4.877 1.00 92.94 86 ILE A C 1
ATOM 646 O O . ILE A 1 86 ? 2.790 -9.068 -5.928 1.00 92.94 86 ILE A O 1
ATOM 650 N N . ILE A 1 87 ? 2.136 -8.211 -3.953 1.00 94.12 87 ILE A N 1
ATOM 651 C CA . ILE A 1 87 ? 2.838 -6.941 -4.141 1.00 94.12 87 ILE A CA 1
ATOM 652 C C . ILE A 1 87 ? 4.352 -7.182 -4.130 1.00 94.12 87 ILE A C 1
ATOM 654 O O . ILE A 1 87 ? 4.989 -6.825 -5.122 1.00 94.12 87 ILE A O 1
ATOM 658 N N . PRO A 1 88 ? 4.953 -7.880 -3.141 1.00 92.69 88 PRO A N 1
ATOM 659 C CA . PRO A 1 88 ? 6.376 -8.214 -3.186 1.00 92.69 88 PRO A CA 1
ATOM 660 C C . PRO A 1 88 ? 6.779 -9.021 -4.419 1.00 92.69 88 PRO A C 1
ATOM 662 O O . PRO A 1 88 ? 7.867 -8.814 -4.952 1.00 92.69 88 PRO A O 1
ATOM 665 N N . PHE A 1 89 ? 5.916 -9.910 -4.918 1.00 92.69 89 PHE A N 1
ATOM 666 C CA . PHE A 1 89 ? 6.158 -10.597 -6.186 1.00 92.69 89 PHE A CA 1
ATOM 667 C C . PHE A 1 89 ? 6.307 -9.613 -7.363 1.00 92.69 89 PHE A C 1
ATOM 669 O O . PHE A 1 89 ? 7.302 -9.676 -8.093 1.00 92.69 89 PHE A O 1
ATOM 676 N N . LEU A 1 90 ? 5.370 -8.674 -7.525 1.00 95.06 90 LEU A N 1
ATOM 677 C CA . LEU A 1 90 ? 5.427 -7.665 -8.588 1.00 95.06 90 LEU A CA 1
ATOM 678 C C . LEU A 1 90 ? 6.611 -6.700 -8.422 1.00 95.06 90 LEU A C 1
ATOM 680 O O . LEU A 1 90 ? 7.257 -6.330 -9.404 1.00 95.06 90 LEU A O 1
ATOM 684 N N . GLU A 1 91 ? 6.940 -6.316 -7.192 1.00 94.12 91 GLU A N 1
ATOM 685 C CA . GLU A 1 91 ? 8.064 -5.422 -6.898 1.00 94.12 91 GLU A CA 1
ATOM 686 C C . GLU A 1 91 ? 9.424 -6.083 -7.151 1.00 94.12 91 GLU A C 1
ATOM 688 O O . GLU A 1 91 ? 10.345 -5.439 -7.663 1.00 94.12 91 GLU A O 1
ATOM 693 N N . ARG A 1 92 ? 9.553 -7.389 -6.884 1.00 91.44 92 ARG A N 1
ATOM 694 C CA . ARG A 1 92 ? 10.737 -8.168 -7.280 1.00 91.44 92 ARG A CA 1
ATOM 695 C C . ARG A 1 92 ? 10.890 -8.201 -8.798 1.00 91.44 92 ARG A C 1
ATOM 697 O O . ARG A 1 92 ? 11.988 -7.955 -9.294 1.00 91.44 92 ARG A O 1
ATOM 704 N N . ASN A 1 93 ? 9.806 -8.424 -9.551 1.00 92.75 93 ASN A N 1
ATOM 705 C CA . ASN A 1 93 ? 9.854 -8.327 -11.015 1.00 92.75 93 ASN A CA 1
ATOM 706 C C . ASN A 1 93 ? 10.287 -6.923 -11.465 1.00 92.75 93 ASN A C 1
ATOM 708 O O . ASN A 1 93 ? 11.187 -6.796 -12.292 1.00 92.75 93 ASN A O 1
ATOM 712 N N . THR A 1 94 ? 9.705 -5.874 -10.880 1.00 94.06 94 THR A N 1
ATOM 713 C CA . THR A 1 94 ? 10.079 -4.482 -11.165 1.00 94.06 94 THR A CA 1
ATOM 714 C C . THR A 1 94 ? 11.566 -4.251 -10.920 1.00 94.06 94 THR A C 1
ATOM 716 O O . THR A 1 94 ? 12.259 -3.707 -11.777 1.00 94.06 94 THR A O 1
ATOM 719 N N . THR A 1 95 ? 12.090 -4.723 -9.790 1.00 91.81 95 THR A N 1
ATOM 720 C CA . THR A 1 95 ? 13.511 -4.630 -9.431 1.00 91.81 95 THR A CA 1
ATOM 721 C C . THR A 1 95 ? 14.398 -5.339 -10.455 1.00 91.81 95 THR A C 1
ATOM 723 O O . THR A 1 95 ? 15.361 -4.750 -10.953 1.00 91.81 95 THR A O 1
ATOM 726 N N . ASN A 1 96 ? 14.035 -6.564 -10.838 1.00 90.81 96 ASN A N 1
ATOM 727 C CA . ASN A 1 96 ? 14.777 -7.373 -11.803 1.00 90.81 96 ASN A CA 1
ATOM 728 C C . ASN A 1 96 ? 14.784 -6.763 -13.209 1.00 90.81 96 ASN A C 1
ATOM 730 O O . ASN A 1 96 ? 15.808 -6.783 -13.892 1.00 90.81 96 ASN A O 1
ATOM 734 N N . GLU A 1 97 ? 13.658 -6.205 -13.648 1.00 90.31 97 GLU A N 1
ATOM 735 C CA . GLU A 1 97 ? 13.506 -5.661 -14.997 1.00 90.31 97 GLU A CA 1
ATOM 736 C C . GLU A 1 97 ? 13.996 -4.214 -15.135 1.00 90.31 97 GLU A C 1
ATOM 738 O O . GLU A 1 97 ? 14.362 -3.805 -16.242 1.00 90.31 97 GLU A O 1
ATOM 743 N N . THR A 1 98 ? 14.047 -3.444 -14.040 1.00 88.00 98 THR A N 1
ATOM 744 C CA . THR A 1 98 ? 14.369 -2.004 -14.076 1.00 88.00 98 THR A CA 1
ATOM 745 C C . THR A 1 98 ? 15.665 -1.654 -1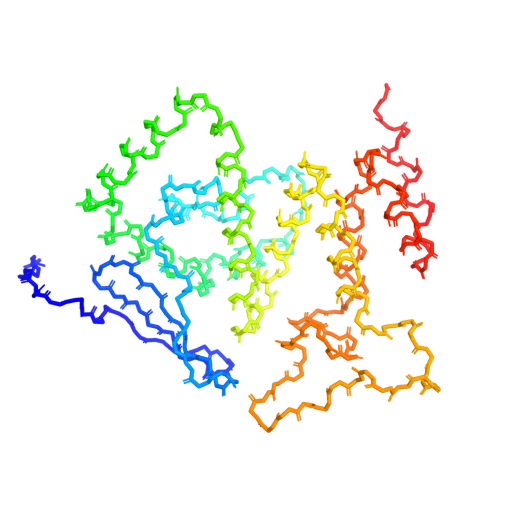3.354 1.00 88.00 98 THR A C 1
ATOM 747 O O . THR A 1 98 ? 16.562 -1.080 -13.979 1.00 88.00 98 THR A O 1
ATOM 750 N N . LEU A 1 99 ? 15.797 -2.005 -12.071 1.00 84.06 99 LEU A N 1
ATOM 751 C CA . LEU A 1 99 ? 16.939 -1.613 -11.244 1.00 84.06 99 LEU A CA 1
ATOM 752 C C . LEU A 1 99 ? 18.184 -2.417 -11.628 1.00 84.06 99 LEU A C 1
ATOM 754 O O . LEU A 1 99 ? 19.206 -1.833 -11.985 1.00 84.06 99 LEU A O 1
ATOM 758 N N . LEU A 1 100 ? 18.084 -3.752 -11.637 1.00 82.62 100 LEU A N 1
ATOM 759 C CA . LEU A 1 100 ? 19.225 -4.636 -11.911 1.00 82.62 100 LEU A CA 1
ATOM 760 C C . LEU A 1 100 ? 19.701 -4.566 -13.367 1.00 82.62 100 LEU A C 1
ATOM 762 O O . LEU A 1 100 ? 20.874 -4.790 -13.651 1.00 82.62 100 LEU A O 1
ATOM 766 N N . ARG A 1 101 ? 18.810 -4.202 -14.295 1.00 81.00 101 ARG A N 1
ATOM 767 C CA . ARG A 1 101 ? 19.150 -3.967 -15.709 1.00 81.00 101 ARG A CA 1
ATOM 768 C C . ARG A 1 101 ? 19.621 -2.538 -15.993 1.00 81.00 101 ARG A C 1
ATOM 770 O O . ARG A 1 101 ? 19.816 -2.192 -17.155 1.00 81.00 101 ARG A O 1
ATOM 777 N N . GLY A 1 102 ? 19.753 -1.691 -14.968 1.00 79.12 102 GLY A N 1
ATOM 778 C CA . GLY A 1 102 ? 20.189 -0.297 -15.100 1.00 79.12 102 GLY A CA 1
ATOM 779 C C . GLY A 1 102 ? 19.213 0.610 -15.860 1.00 79.12 102 GLY A C 1
ATOM 780 O O . GLY A 1 102 ? 19.527 1.770 -16.122 1.00 79.12 102 GLY A O 1
ATOM 781 N N . ARG A 1 103 ? 18.010 0.126 -16.196 1.00 82.50 103 ARG A N 1
ATOM 782 C CA . ARG A 1 103 ? 17.001 0.895 -16.944 1.00 82.50 103 ARG A CA 1
ATOM 783 C C . ARG A 1 103 ? 16.415 2.038 -16.117 1.00 82.50 103 ARG A C 1
ATOM 785 O O . ARG A 1 103 ? 15.941 3.019 -16.678 1.00 82.50 103 ARG A O 1
ATOM 792 N N . ALA A 1 104 ? 16.500 1.943 -14.792 1.00 85.00 104 ALA A N 1
ATOM 793 C CA . ALA A 1 104 ? 16.074 2.994 -13.876 1.00 85.00 104 ALA A CA 1
ATOM 794 C C . ALA A 1 104 ? 17.129 4.095 -13.648 1.00 85.00 104 ALA A C 1
ATOM 796 O O . ALA A 1 104 ? 16.832 5.080 -12.974 1.00 85.00 104 ALA A O 1
ATOM 797 N N . TYR A 1 105 ? 18.345 3.972 -14.200 1.00 85.75 105 TYR A N 1
ATOM 798 C CA . TYR A 1 105 ? 19.465 4.876 -13.895 1.00 85.75 105 TYR A CA 1
ATOM 799 C C . TYR A 1 105 ? 19.153 6.350 -14.184 1.00 85.75 105 TYR A C 1
ATOM 801 O O . TYR A 1 105 ? 19.469 7.232 -13.385 1.00 85.75 105 TYR A O 1
ATOM 809 N N . PHE A 1 106 ? 18.494 6.626 -15.314 1.00 87.56 106 PHE A N 1
ATOM 810 C CA . PHE A 1 106 ? 18.082 7.986 -15.658 1.00 87.56 106 PHE A CA 1
ATOM 811 C C . PHE A 1 106 ? 17.157 8.581 -14.589 1.00 87.56 106 PHE A C 1
ATOM 813 O O . PHE A 1 106 ? 17.377 9.704 -14.136 1.00 87.56 106 PHE A O 1
ATOM 820 N N . LEU A 1 107 ? 16.165 7.805 -14.149 1.00 87.19 107 LEU A N 1
ATOM 821 C CA . LEU A 1 107 ? 15.184 8.232 -13.159 1.00 87.19 107 LEU A CA 1
ATOM 822 C C . LEU A 1 107 ? 15.816 8.394 -11.768 1.00 87.19 107 LEU A C 1
ATOM 824 O O . LEU A 1 107 ? 15.568 9.394 -11.103 1.00 87.19 107 LEU A O 1
ATOM 828 N N . GLN A 1 108 ? 16.709 7.481 -11.371 1.00 88.88 108 GLN A N 1
ATOM 829 C CA . GLN A 1 108 ? 17.507 7.609 -10.145 1.00 88.88 108 GLN A CA 1
ATOM 830 C C . GLN A 1 108 ? 18.322 8.907 -10.142 1.00 88.88 108 GLN A C 1
ATOM 832 O O . GLN A 1 108 ? 18.332 9.643 -9.154 1.00 88.88 108 GLN A O 1
ATOM 837 N N . ARG A 1 109 ? 18.989 9.223 -11.261 1.00 90.25 109 ARG A N 1
ATOM 838 C CA . ARG A 1 109 ? 19.769 10.459 -11.390 1.00 90.25 109 ARG A CA 1
ATOM 839 C C . ARG A 1 109 ? 18.875 11.693 -11.325 1.00 90.25 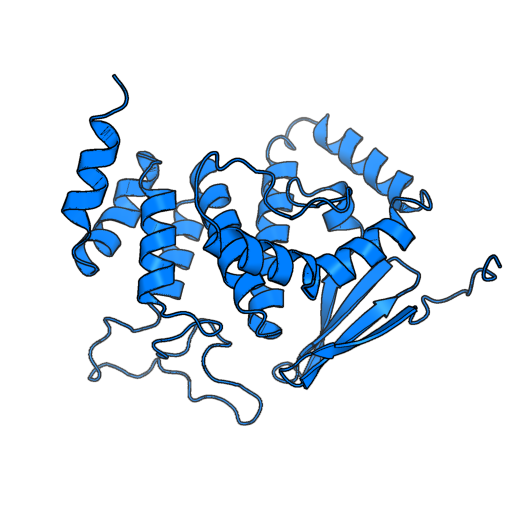109 ARG A C 1
ATOM 841 O O . ARG A 1 109 ? 19.248 12.661 -10.671 1.00 90.25 109 ARG A O 1
ATOM 848 N N . LEU A 1 110 ? 17.716 11.658 -11.981 1.00 89.50 110 LEU A N 1
ATOM 849 C CA . LEU A 1 110 ? 16.747 12.750 -11.947 1.00 89.50 110 LEU A CA 1
ATOM 850 C C . LEU A 1 110 ? 16.272 13.024 -10.515 1.00 89.50 110 LEU A C 1
ATOM 852 O O . LEU A 1 110 ? 16.348 14.164 -10.069 1.00 89.50 110 LEU A O 1
ATOM 856 N N . ILE A 1 111 ? 15.863 11.988 -9.780 1.00 87.94 111 ILE A N 1
ATOM 857 C CA . ILE A 1 111 ? 15.418 12.117 -8.385 1.00 87.94 111 ILE A CA 1
ATOM 858 C C . ILE A 1 111 ? 16.531 12.674 -7.504 1.00 87.94 111 ILE A C 1
ATOM 860 O O . ILE A 1 111 ? 16.296 13.610 -6.746 1.00 87.94 111 ILE A O 1
ATOM 864 N N . LYS A 1 112 ? 17.763 12.179 -7.652 1.00 89.06 112 LYS A N 1
ATOM 865 C CA . LYS A 1 112 ? 18.908 12.698 -6.895 1.00 89.06 112 LYS A CA 1
ATOM 866 C C . LYS A 1 112 ? 19.138 14.192 -7.138 1.00 89.06 112 LYS A C 1
ATOM 868 O O . LYS A 1 112 ? 19.468 14.920 -6.208 1.00 89.06 112 LYS A O 1
ATOM 873 N N . VAL A 1 113 ? 18.960 14.653 -8.378 1.00 90.69 113 VAL A N 1
ATOM 874 C CA . VAL A 1 113 ? 19.051 16.080 -8.712 1.00 90.69 113 VAL A CA 1
ATOM 875 C C . VAL A 1 113 ? 17.897 16.859 -8.082 1.00 90.69 113 VAL A C 1
ATOM 877 O O . VAL A 1 113 ? 18.147 17.919 -7.516 1.00 90.69 113 VAL A O 1
ATOM 880 N N . LEU A 1 114 ? 16.664 16.347 -8.130 1.00 87.31 114 LEU A N 1
ATOM 881 C CA . LEU A 1 114 ? 15.508 17.001 -7.507 1.00 87.31 114 LEU A CA 1
ATOM 882 C C . LEU A 1 114 ? 15.683 17.147 -5.992 1.00 87.31 114 LEU A C 1
ATOM 884 O O . LEU A 1 114 ? 15.496 18.241 -5.484 1.00 87.31 114 LEU A O 1
ATOM 888 N N . LEU A 1 115 ? 16.147 16.106 -5.298 1.00 86.81 115 LEU A N 1
ATOM 889 C CA . LEU A 1 115 ? 16.387 16.137 -3.848 1.00 86.81 115 LEU A CA 1
ATOM 890 C C . LEU A 1 115 ? 17.451 17.160 -3.417 1.00 86.81 115 LEU A C 1
ATOM 892 O O . LEU A 1 115 ? 17.459 17.588 -2.270 1.00 86.81 115 LEU A O 1
ATOM 896 N N . SER A 1 116 ? 18.357 17.552 -4.319 1.00 88.38 116 SER A N 1
ATOM 897 C CA . SER A 1 116 ? 19.352 18.603 -4.055 1.00 88.38 116 SER A CA 1
ATOM 898 C C . SER A 1 116 ? 18.848 20.026 -4.314 1.00 88.38 116 SER A C 1
ATOM 900 O O . SER A 1 116 ? 19.580 20.982 -4.055 1.00 88.38 116 SER A O 1
ATOM 902 N N . ARG A 1 117 ? 17.642 20.185 -4.872 1.00 91.81 117 ARG A N 1
ATOM 903 C CA . ARG A 1 117 ? 17.058 21.496 -5.165 1.00 91.81 117 ARG A CA 1
ATOM 904 C C . ARG A 1 117 ? 16.216 21.978 -3.992 1.00 91.81 117 ARG A C 1
ATOM 906 O O . ARG A 1 117 ? 15.451 21.217 -3.413 1.00 91.81 117 ARG A O 1
ATOM 913 N N . GLU A 1 118 ? 16.330 23.269 -3.713 1.00 91.94 118 GLU A N 1
ATOM 914 C CA . GLU A 1 118 ? 15.479 23.966 -2.750 1.00 91.94 118 GLU A CA 1
ATOM 915 C C . GLU A 1 118 ? 13.995 23.810 -3.125 1.00 91.94 118 GLU A C 1
ATOM 917 O O . GLU A 1 118 ? 13.632 23.883 -4.307 1.00 91.94 118 GLU A O 1
ATOM 922 N N . GLY A 1 119 ? 13.149 23.556 -2.125 1.00 90.25 119 GLY A N 1
ATOM 923 C CA . GLY A 1 119 ? 11.712 23.326 -2.289 1.00 90.25 119 GLY A CA 1
ATOM 924 C C . GLY A 1 119 ? 11.310 21.867 -2.540 1.00 90.25 119 GLY A C 1
ATOM 925 O O . GLY A 1 119 ? 10.127 21.595 -2.749 1.00 90.25 119 GLY A O 1
ATOM 926 N N . TYR A 1 120 ? 12.261 20.925 -2.541 1.00 91.19 120 TYR A N 1
ATOM 927 C CA . TYR A 1 120 ? 12.012 19.482 -2.702 1.00 91.19 120 TYR A CA 1
ATOM 928 C C . TYR A 1 120 ? 12.267 18.678 -1.417 1.00 91.19 120 TYR A C 1
ATOM 930 O O . TYR A 1 120 ? 12.371 17.452 -1.461 1.00 91.19 120 TYR A O 1
ATOM 938 N N . GLU A 1 121 ? 12.329 19.332 -0.258 1.00 89.00 121 GLU A N 1
ATOM 939 C CA . GLU A 1 121 ? 12.647 18.702 1.029 1.00 89.00 121 GLU A CA 1
ATOM 940 C C . GLU A 1 121 ? 11.616 17.625 1.414 1.00 89.00 121 GLU A C 1
ATOM 942 O O . GLU A 1 121 ? 11.960 16.605 2.006 1.00 89.00 121 GLU A O 1
ATOM 947 N N . THR A 1 122 ? 10.349 17.809 1.027 1.00 89.81 122 THR A N 1
ATOM 948 C CA . THR A 1 122 ? 9.243 16.873 1.306 1.00 89.81 122 THR A CA 1
ATOM 949 C C . THR A 1 122 ? 8.986 15.871 0.179 1.00 89.81 122 THR A C 1
ATOM 951 O O . THR A 1 122 ? 8.055 15.064 0.268 1.00 89.81 122 THR A O 1
ATOM 954 N N . PHE A 1 123 ? 9.786 15.894 -0.891 1.00 91.62 123 PHE A N 1
ATOM 955 C CA . PHE A 1 123 ? 9.555 15.076 -2.082 1.00 91.62 123 PHE A CA 1
ATOM 956 C C . PHE A 1 123 ? 9.585 13.577 -1.762 1.00 91.62 123 PHE A C 1
ATOM 958 O O . PHE A 1 123 ? 8.638 12.856 -2.071 1.00 91.62 123 PHE A O 1
ATOM 965 N N . GLU A 1 124 ? 10.640 13.112 -1.091 1.00 90.00 124 GLU A N 1
ATOM 966 C CA . GLU A 1 124 ? 10.806 11.697 -0.740 1.00 90.00 124 GLU A CA 1
ATOM 967 C C . GLU A 1 124 ? 9.688 11.204 0.192 1.00 90.00 124 GLU A C 1
ATOM 969 O O . GLU A 1 124 ? 9.161 10.101 0.019 1.00 90.00 124 GLU A O 1
ATOM 974 N N . SER A 1 125 ? 9.277 12.050 1.143 1.00 92.56 125 SER A N 1
ATOM 975 C CA . SER A 1 125 ? 8.142 11.783 2.030 1.00 92.56 125 SER A CA 1
ATOM 976 C C . SER A 1 125 ? 6.837 11.643 1.249 1.00 92.56 125 SER A C 1
ATOM 978 O O . SER A 1 125 ? 6.125 10.648 1.391 1.00 92.56 125 SER A O 1
ATOM 980 N N . SER A 1 126 ? 6.566 12.587 0.346 1.00 94.81 126 SER A N 1
ATOM 981 C CA . SER A 1 126 ? 5.354 12.605 -0.478 1.00 94.81 126 SER A CA 1
ATOM 982 C C . SER A 1 126 ? 5.261 11.369 -1.374 1.00 94.81 126 SER A C 1
ATOM 984 O O . SER A 1 126 ? 4.218 10.716 -1.429 1.00 94.81 126 SER A O 1
ATOM 986 N N . VAL A 1 127 ? 6.367 10.992 -2.026 1.00 95.25 127 VAL A N 1
ATOM 987 C CA . VAL A 1 127 ? 6.444 9.771 -2.845 1.00 95.25 127 VAL A CA 1
ATOM 988 C C . VAL A 1 127 ? 6.262 8.522 -1.984 1.00 95.25 127 VAL A C 1
ATOM 990 O O . VAL A 1 127 ? 5.579 7.582 -2.387 1.00 95.25 127 VAL A O 1
ATOM 993 N N . SER A 1 128 ? 6.834 8.505 -0.780 1.00 95.06 128 SER A N 1
ATOM 994 C CA . SER A 1 128 ? 6.716 7.384 0.153 1.00 95.06 128 SER A CA 1
ATOM 995 C C . SER A 1 128 ? 5.288 7.176 0.657 1.00 95.06 128 SER A C 1
ATOM 997 O O . SER A 1 128 ? 4.824 6.037 0.698 1.00 95.06 128 SER A O 1
ATOM 999 N N . ILE A 1 129 ? 4.579 8.256 0.981 1.00 96.88 129 ILE A N 1
ATOM 1000 C CA . ILE A 1 129 ? 3.166 8.222 1.374 1.00 96.88 129 ILE A CA 1
ATOM 1001 C C . ILE A 1 129 ? 2.305 7.721 0.212 1.00 96.88 129 ILE A C 1
ATOM 1003 O O . ILE A 1 129 ? 1.563 6.759 0.388 1.00 96.88 129 ILE A O 1
ATOM 1007 N N . ALA A 1 130 ? 2.461 8.299 -0.983 1.00 97.38 130 ALA A N 1
ATOM 1008 C CA . ALA A 1 130 ? 1.705 7.889 -2.168 1.00 97.38 130 ALA A CA 1
ATOM 1009 C C . ALA A 1 130 ? 1.943 6.411 -2.529 1.00 97.38 130 ALA A C 1
ATOM 1011 O O . ALA A 1 130 ? 1.025 5.690 -2.917 1.00 97.38 130 ALA A O 1
ATOM 1012 N N . HIS A 1 131 ? 3.173 5.925 -2.352 1.00 97.25 131 HIS A N 1
ATOM 1013 C CA . HIS A 1 131 ? 3.482 4.518 -2.562 1.00 97.25 131 HIS A CA 1
ATOM 1014 C C . HIS A 1 131 ? 2.782 3.605 -1.543 1.00 97.25 131 HIS A C 1
ATOM 1016 O O . HIS A 1 131 ? 2.239 2.567 -1.921 1.00 97.25 131 HIS A O 1
ATOM 1022 N N . LEU A 1 132 ? 2.760 3.982 -0.261 1.00 97.38 132 LEU A N 1
ATOM 1023 C CA . LEU A 1 132 ? 2.038 3.231 0.770 1.00 97.38 132 LEU A CA 1
ATOM 1024 C C . LEU A 1 132 ? 0.526 3.221 0.520 1.00 97.38 132 LEU A C 1
ATOM 1026 O O . LEU A 1 132 ? -0.101 2.178 0.692 1.00 97.38 132 LEU A O 1
ATOM 1030 N N . GLU A 1 133 ? -0.042 4.331 0.045 1.00 96.94 133 GLU A N 1
ATOM 1031 C CA . GLU A 1 133 ? -1.441 4.404 -0.392 1.00 96.94 133 GLU A CA 1
ATOM 1032 C C . GLU A 1 133 ? -1.714 3.432 -1.544 1.00 96.94 133 GLU A C 1
ATOM 1034 O O . GLU A 1 133 ? -2.662 2.650 -1.478 1.00 96.94 133 GLU A O 1
ATOM 1039 N N . ASN A 1 134 ? -0.844 3.412 -2.560 1.00 96.88 134 ASN A N 1
ATOM 1040 C CA . ASN A 1 134 ? -0.938 2.475 -3.678 1.00 96.88 134 ASN A CA 1
ATOM 1041 C C . ASN A 1 134 ? -0.864 1.012 -3.210 1.00 96.88 134 ASN A C 1
ATOM 1043 O O . ASN A 1 134 ? -1.699 0.199 -3.602 1.00 96.88 134 ASN A O 1
ATOM 1047 N N . ARG A 1 135 ? 0.090 0.670 -2.336 1.00 95.81 135 ARG A N 1
ATOM 1048 C CA . ARG A 1 135 ? 0.224 -0.690 -1.791 1.00 95.81 135 ARG A CA 1
ATOM 1049 C C . ARG A 1 135 ? -0.989 -1.111 -0.973 1.00 95.81 135 ARG A C 1
ATOM 1051 O O . ARG A 1 135 ? -1.481 -2.223 -1.139 1.00 95.81 135 ARG A O 1
ATOM 1058 N N . MET A 1 136 ? -1.489 -0.228 -0.116 1.00 95.75 136 MET A N 1
ATOM 1059 C CA . MET A 1 136 ? -2.679 -0.480 0.692 1.00 95.75 136 MET A CA 1
ATOM 1060 C C . MET A 1 136 ? -3.918 -0.669 -0.194 1.00 95.75 136 MET A C 1
ATOM 1062 O O . MET A 1 136 ? -4.657 -1.637 -0.015 1.00 95.75 136 MET A O 1
ATOM 1066 N N . ALA A 1 137 ? -4.124 0.200 -1.187 1.00 95.00 137 ALA A N 1
ATOM 1067 C CA . ALA A 1 137 ? -5.240 0.100 -2.125 1.00 95.00 137 ALA A CA 1
ATOM 1068 C C . ALA A 1 137 ? -5.160 -1.171 -2.986 1.00 95.00 137 ALA A C 1
ATOM 1070 O O . ALA A 1 137 ? -6.164 -1.864 -3.170 1.00 95.00 137 ALA A O 1
ATOM 1071 N N . ALA A 1 138 ? -3.966 -1.515 -3.474 1.00 95.50 138 ALA A N 1
ATOM 1072 C CA . ALA A 1 138 ? -3.734 -2.740 -4.226 1.00 95.50 138 ALA A CA 1
ATOM 1073 C C . ALA A 1 138 ? -3.988 -3.982 -3.362 1.00 95.50 138 ALA A C 1
ATOM 1075 O O . ALA A 1 138 ? -4.724 -4.868 -3.791 1.00 95.50 138 ALA A O 1
ATOM 1076 N N . ALA A 1 139 ? -3.460 -4.032 -2.135 1.00 95.81 139 ALA A N 1
ATOM 1077 C CA . ALA A 1 139 ? -3.674 -5.149 -1.219 1.00 95.81 139 ALA A CA 1
ATOM 1078 C C . ALA A 1 139 ? -5.163 -5.338 -0.891 1.00 95.81 139 ALA A C 1
ATOM 1080 O O . ALA A 1 139 ? -5.658 -6.466 -0.925 1.00 95.81 139 ALA A O 1
ATOM 1081 N N . LEU A 1 140 ? -5.897 -4.240 -0.667 1.00 94.88 140 LEU A N 1
ATOM 1082 C CA . LEU A 1 140 ? -7.343 -4.275 -0.452 1.00 94.88 140 LEU A CA 1
ATOM 1083 C C . LEU A 1 140 ? -8.081 -4.841 -1.673 1.00 94.88 140 LEU A C 1
ATOM 1085 O O . LEU A 1 140 ? -8.862 -5.778 -1.529 1.00 94.88 140 LEU A O 1
ATOM 1089 N N . SER A 1 141 ? -7.796 -4.327 -2.875 1.00 93.25 141 SER A N 1
ATOM 1090 C CA . SER A 1 141 ? -8.415 -4.777 -4.137 1.00 93.25 141 SER A CA 1
ATOM 1091 C C . SER A 1 141 ? -8.134 -6.258 -4.430 1.00 93.25 141 SER A C 1
ATOM 1093 O O . SER A 1 141 ? -9.016 -7.006 -4.881 1.00 93.25 141 SER A O 1
ATOM 1095 N N . LEU A 1 142 ? -6.915 -6.698 -4.111 1.00 93.94 142 LEU A N 1
ATOM 1096 C CA . LEU A 1 142 ? -6.449 -8.072 -4.262 1.00 93.94 142 LEU A CA 1
ATOM 1097 C C . LEU A 1 142 ? -6.984 -9.017 -3.178 1.00 93.94 142 LEU A C 1
ATOM 1099 O O . LEU A 1 142 ? -6.907 -10.228 -3.363 1.00 93.94 142 LEU A O 1
ATOM 1103 N N . GLY A 1 143 ? -7.533 -8.500 -2.075 1.00 93.75 143 GLY A N 1
ATOM 1104 C CA . GLY A 1 143 ? -7.907 -9.305 -0.908 1.00 93.75 143 GLY A CA 1
ATOM 1105 C C . GLY A 1 143 ? -6.703 -9.928 -0.196 1.00 93.75 143 GLY A C 1
ATOM 1106 O O . GLY A 1 143 ? -6.820 -10.984 0.421 1.00 93.75 143 GLY A O 1
ATOM 1107 N N . ALA A 1 144 ? -5.533 -9.296 -0.299 1.00 93.75 144 ALA A N 1
ATOM 1108 C CA . ALA A 1 144 ? -4.302 -9.753 0.327 1.00 93.75 144 ALA A CA 1
ATOM 1109 C C . ALA A 1 144 ? -4.279 -9.350 1.811 1.00 93.75 144 ALA A C 1
ATOM 1111 O O . ALA A 1 144 ? -3.685 -8.341 2.189 1.00 93.75 144 ALA A O 1
ATOM 1112 N N . LYS A 1 145 ? -4.953 -10.151 2.644 1.00 93.81 145 LYS A N 1
ATOM 1113 C CA . LYS A 1 145 ? -5.223 -9.876 4.066 1.00 93.81 145 LYS A CA 1
ATOM 1114 C C . LYS A 1 145 ? -3.993 -9.430 4.872 1.00 93.81 145 LYS A C 1
ATOM 1116 O O . LYS A 1 145 ? -4.037 -8.399 5.544 1.00 93.81 145 LYS A O 1
ATOM 1121 N N . GLU A 1 146 ? -2.900 -10.191 4.818 1.00 92.38 146 GLU A N 1
ATOM 1122 C CA . GLU A 1 146 ? -1.684 -9.892 5.596 1.00 92.38 146 GLU A CA 1
ATOM 1123 C C . GLU A 1 146 ? -0.919 -8.681 5.038 1.00 92.38 146 GLU A C 1
ATOM 1125 O O . GLU A 1 146 ? -0.450 -7.830 5.795 1.00 92.38 146 GLU A O 1
ATOM 1130 N N . GLU A 1 147 ? -0.845 -8.556 3.708 1.00 93.44 147 GLU A N 1
ATOM 1131 C CA . GLU A 1 147 ? -0.213 -7.412 3.036 1.00 93.44 147 GLU A CA 1
ATOM 1132 C C . GLU A 1 147 ? -0.958 -6.109 3.361 1.00 93.44 147 GLU A C 1
ATOM 1134 O O . GLU A 1 147 ? -0.336 -5.097 3.681 1.00 93.44 147 GLU A O 1
ATOM 1139 N N . PHE A 1 148 ? -2.294 -6.141 3.356 1.00 96.12 148 PHE A N 1
ATOM 1140 C CA . PHE A 1 148 ? -3.127 -4.986 3.675 1.00 96.12 148 PHE A CA 1
ATOM 1141 C C . PHE A 1 148 ? -2.869 -4.470 5.093 1.00 96.12 148 PHE A C 1
ATOM 1143 O O . PHE A 1 148 ? -2.566 -3.288 5.258 1.00 96.12 148 PHE A O 1
ATOM 1150 N N . ARG A 1 149 ? -2.925 -5.343 6.110 1.00 95.19 149 ARG A N 1
ATOM 1151 C CA . ARG A 1 149 ? -2.678 -4.950 7.510 1.00 95.19 149 ARG A CA 1
ATOM 1152 C C . ARG A 1 149 ? -1.269 -4.398 7.707 1.00 95.19 149 ARG A C 1
ATOM 1154 O O . ARG A 1 149 ? -1.097 -3.409 8.421 1.00 95.19 149 ARG A O 1
ATOM 1161 N N . LEU A 1 150 ? -0.267 -4.987 7.052 1.00 93.56 150 LEU A N 1
ATOM 1162 C CA . LEU A 1 150 ? 1.102 -4.478 7.093 1.00 93.56 150 LEU A CA 1
ATOM 1163 C C . LEU A 1 150 ? 1.197 -3.063 6.508 1.00 93.56 150 LEU A C 1
ATOM 1165 O O . LEU A 1 150 ? 1.735 -2.163 7.157 1.00 93.56 150 LEU A O 1
ATOM 1169 N N . TYR A 1 151 ? 0.690 -2.859 5.290 1.00 95.81 151 TYR A N 1
ATOM 1170 C CA . TYR A 1 151 ? 0.804 -1.576 4.599 1.00 95.81 151 TYR A CA 1
ATOM 1171 C C . TYR A 1 151 ? -0.052 -0.487 5.240 1.00 95.81 151 TYR A C 1
ATOM 1173 O O . TYR A 1 151 ? 0.400 0.652 5.310 1.00 95.81 151 TYR A O 1
ATOM 1181 N N . LEU A 1 152 ? -1.212 -0.837 5.800 1.00 97.06 152 LEU A N 1
ATOM 1182 C CA . LEU A 1 152 ? -2.018 0.053 6.632 1.00 97.06 152 LEU A CA 1
ATOM 1183 C C . LEU A 1 152 ? -1.220 0.566 7.837 1.00 97.06 152 LEU A C 1
ATOM 1185 O O . LEU A 1 152 ? -1.148 1.771 8.071 1.00 97.06 152 LEU A O 1
ATOM 1189 N N . ASN A 1 153 ? -0.572 -0.336 8.577 1.00 95.56 153 ASN A N 1
ATOM 1190 C CA . ASN A 1 153 ? 0.245 0.036 9.731 1.00 95.56 153 ASN A CA 1
ATOM 1191 C C . ASN A 1 153 ? 1.465 0.880 9.326 1.00 95.56 153 ASN A C 1
ATOM 1193 O O . ASN A 1 153 ? 1.807 1.846 10.008 1.00 95.56 153 ASN A O 1
ATOM 1197 N N . MET A 1 154 ? 2.125 0.556 8.209 1.00 95.00 154 MET A N 1
ATOM 1198 C CA . MET A 1 154 ? 3.217 1.379 7.673 1.00 95.00 154 MET A CA 1
ATOM 1199 C C . MET A 1 154 ? 2.732 2.776 7.269 1.00 95.00 154 MET A C 1
ATOM 1201 O O . MET A 1 154 ? 3.393 3.762 7.596 1.00 95.00 154 MET A O 1
ATOM 1205 N N . TYR A 1 155 ? 1.580 2.863 6.601 1.00 97.75 155 TYR A N 1
ATOM 1206 C CA . TYR A 1 155 ? 0.943 4.116 6.205 1.00 97.75 155 TYR A CA 1
ATOM 1207 C C . TYR A 1 155 ? 0.604 4.972 7.424 1.00 97.75 155 TYR A C 1
ATOM 1209 O O . TYR A 1 155 ? 1.060 6.111 7.495 1.00 97.75 155 TYR A O 1
ATOM 1217 N N . ALA A 1 156 ? -0.079 4.405 8.425 1.00 97.44 156 ALA A N 1
ATOM 1218 C CA . ALA A 1 156 ? -0.413 5.080 9.678 1.00 97.44 156 ALA A CA 1
ATOM 1219 C C . ALA A 1 156 ? 0.835 5.623 10.393 1.00 97.44 156 ALA A C 1
ATOM 1221 O O . ALA A 1 156 ? 0.876 6.793 10.774 1.00 97.44 156 ALA A O 1
ATOM 1222 N N . LYS A 1 157 ? 1.894 4.807 10.510 1.00 95.69 157 LYS A N 1
ATOM 1223 C CA . LYS A 1 157 ? 3.187 5.246 11.063 1.00 95.69 157 LYS A CA 1
ATOM 1224 C C . LYS A 1 157 ? 3.773 6.412 10.274 1.00 95.69 157 LYS A C 1
ATOM 1226 O O . LYS A 1 157 ? 4.288 7.345 10.886 1.00 95.69 157 LYS A O 1
ATOM 1231 N N . ARG A 1 158 ? 3.709 6.368 8.938 1.00 96.06 158 ARG A N 1
ATOM 1232 C CA . ARG A 1 158 ? 4.307 7.404 8.093 1.00 96.06 158 ARG A CA 1
ATOM 1233 C C . ARG A 1 158 ? 3.552 8.724 8.169 1.00 96.06 158 ARG A C 1
ATOM 1235 O O . ARG A 1 158 ? 4.176 9.741 8.439 1.00 96.06 158 ARG A O 1
ATOM 1242 N N . ILE A 1 159 ? 2.234 8.720 7.969 1.00 97.12 159 ILE A N 1
ATOM 1243 C CA . ILE A 1 159 ? 1.431 9.952 8.065 1.00 97.12 159 ILE A CA 1
ATOM 1244 C C . ILE A 1 159 ? 1.443 10.524 9.486 1.00 97.12 159 ILE A C 1
ATOM 1246 O O . ILE A 1 159 ? 1.332 11.737 9.654 1.00 97.12 159 ILE A O 1
ATOM 1250 N N . GLY A 1 160 ? 1.619 9.650 10.486 1.00 96.38 160 GLY A N 1
ATOM 1251 C CA . GLY A 1 160 ? 1.836 10.019 11.875 1.00 96.38 160 GLY A CA 1
ATOM 1252 C C . GLY A 1 160 ? 3.129 10.810 12.066 1.00 96.38 160 GLY A C 1
ATOM 1253 O O . GLY A 1 160 ? 3.094 11.932 12.552 1.00 96.38 160 GLY A O 1
ATOM 1254 N N . ALA A 1 161 ? 4.254 10.259 11.597 1.00 94.62 161 ALA A N 1
ATOM 1255 C CA . ALA A 1 161 ? 5.569 10.903 11.668 1.00 94.62 161 ALA A CA 1
ATOM 1256 C C . ALA A 1 161 ? 5.635 12.257 10.945 1.00 94.62 161 ALA A C 1
ATOM 1258 O O . ALA A 1 161 ? 6.422 13.119 11.319 1.00 94.62 161 ALA A O 1
ATOM 1259 N N . GLU A 1 162 ? 4.814 12.432 9.913 1.00 94.81 162 GLU A N 1
ATOM 1260 C CA . GLU A 1 162 ? 4.734 13.653 9.106 1.00 94.81 162 GLU A CA 1
ATOM 1261 C C . GLU A 1 162 ? 3.681 14.648 9.635 1.00 94.81 162 GLU A C 1
ATOM 1263 O O . GLU A 1 162 ? 3.484 15.712 9.051 1.00 94.81 162 GLU A O 1
ATOM 1268 N N . GLY A 1 163 ? 2.968 14.317 10.720 1.00 95.50 163 GLY A N 1
ATOM 1269 C CA . GLY A 1 163 ? 1.982 15.202 11.344 1.00 95.50 163 GLY A CA 1
ATOM 1270 C C . GLY A 1 163 ? 0.765 15.521 10.462 1.00 95.50 163 GLY A C 1
ATOM 1271 O O . GLY A 1 163 ? 0.128 16.566 10.632 1.00 95.50 163 GLY A O 1
ATOM 1272 N N . LEU A 1 164 ? 0.417 14.650 9.506 1.00 96.38 164 LEU A N 1
ATOM 1273 C CA . LEU A 1 164 ? -0.613 14.907 8.489 1.00 96.38 164 LEU A CA 1
ATOM 1274 C C . LEU A 1 164 ? -2.034 14.703 9.032 1.00 96.38 164 LEU A C 1
ATOM 1276 O O . LEU A 1 164 ? -2.727 13.746 8.686 1.00 96.38 164 LEU A O 1
ATOM 1280 N N . LYS A 1 165 ? -2.493 15.648 9.859 1.00 96.38 165 LYS A N 1
ATOM 1281 C CA . LYS A 1 165 ? -3.779 15.599 10.582 1.00 96.38 165 LYS A CA 1
ATOM 1282 C C . LYS A 1 165 ? -4.981 15.237 9.710 1.00 96.38 165 LYS A C 1
ATOM 1284 O O . LYS A 1 165 ? -5.772 14.396 10.114 1.00 96.38 165 LYS A O 1
ATOM 1289 N N . MET A 1 166 ? -5.097 15.827 8.517 1.00 96.25 166 MET A N 1
ATOM 1290 C CA . MET A 1 166 ? -6.228 15.563 7.616 1.00 96.25 166 MET A CA 1
ATOM 1291 C C . MET A 1 166 ? -6.253 14.108 7.132 1.00 96.25 166 MET A C 1
ATOM 1293 O O . MET A 1 166 ? -7.299 13.473 7.174 1.00 96.25 166 MET A O 1
ATOM 1297 N N . LYS A 1 167 ? -5.096 13.553 6.741 1.00 96.69 167 LYS A N 1
ATOM 1298 C CA . LYS A 1 167 ? -4.986 12.147 6.318 1.00 96.69 167 LYS A CA 1
ATOM 1299 C C . LYS A 1 167 ? -5.207 11.183 7.479 1.00 96.69 167 LYS A C 1
ATOM 1301 O O . LYS A 1 167 ? -5.793 10.124 7.292 1.00 96.69 167 LYS A O 1
ATOM 1306 N N . VAL A 1 168 ? -4.742 11.547 8.674 1.00 97.44 168 VAL A N 1
ATOM 1307 C CA . VAL A 1 168 ? -4.979 10.772 9.899 1.00 97.44 168 VAL A CA 1
ATOM 1308 C C . VAL A 1 168 ? -6.469 10.722 10.221 1.00 97.44 168 VAL A C 1
ATOM 1310 O O . VAL A 1 168 ? -7.003 9.649 10.477 1.00 97.44 168 VAL A O 1
ATOM 1313 N N . GLU A 1 169 ? -7.152 11.864 10.174 1.00 94.94 169 GLU A N 1
ATOM 1314 C CA . GLU A 1 169 ? -8.591 11.936 10.410 1.00 94.94 169 GLU A CA 1
ATOM 1315 C C . GLU A 1 169 ? -9.379 11.145 9.358 1.00 94.94 169 GLU A C 1
ATOM 1317 O O . GLU A 1 169 ? -10.267 10.375 9.716 1.00 94.94 169 GLU A O 1
ATOM 1322 N N . GLU A 1 170 ? -9.028 11.277 8.076 1.00 93.94 170 GLU A N 1
ATOM 1323 C CA . GLU A 1 170 ? -9.621 10.492 6.987 1.00 93.94 170 GLU A CA 1
ATOM 1324 C C . GLU A 1 170 ? -9.439 8.985 7.209 1.00 93.94 170 GLU A C 1
ATOM 1326 O O . GLU A 1 170 ? -10.401 8.226 7.092 1.00 93.94 170 GLU A O 1
ATOM 1331 N N . LEU A 1 171 ? -8.233 8.553 7.593 1.00 95.25 171 LEU A N 1
ATOM 1332 C CA . LEU A 1 171 ? -7.935 7.150 7.867 1.00 95.25 171 LEU A CA 1
ATOM 1333 C C . LEU A 1 171 ? -8.776 6.602 9.026 1.00 95.25 171 LEU A C 1
ATOM 1335 O O . LEU A 1 171 ? -9.363 5.529 8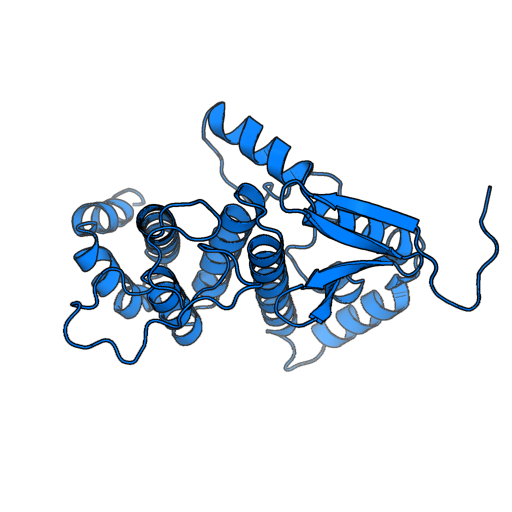.904 1.00 95.25 171 LEU A O 1
ATOM 1339 N N . LEU A 1 172 ? -8.846 7.330 10.143 1.00 93.94 172 LEU A N 1
ATOM 1340 C CA . LEU A 1 172 ? -9.596 6.903 11.325 1.00 93.94 172 LEU A CA 1
ATOM 1341 C C . LEU A 1 172 ? -11.105 6.831 11.043 1.00 93.94 172 LEU A C 1
ATOM 1343 O O . LEU A 1 172 ? -11.740 5.841 11.406 1.00 93.94 172 LEU A O 1
ATOM 1347 N N . LYS A 1 173 ? -11.669 7.819 10.331 1.00 89.38 173 LYS A N 1
ATOM 1348 C CA . LYS A 1 173 ? -13.070 7.781 9.870 1.00 89.38 173 LYS A CA 1
ATOM 1349 C C . LYS A 1 173 ? -13.323 6.604 8.932 1.00 89.38 173 LYS A C 1
ATOM 1351 O O . LYS A 1 173 ? -14.295 5.873 9.104 1.00 89.38 173 LYS A O 1
ATOM 1356 N N . GLY A 1 174 ? -12.428 6.397 7.967 1.00 89.00 174 GLY A N 1
ATOM 1357 C CA . GLY A 1 174 ? -12.521 5.297 7.013 1.00 89.00 174 GLY A CA 1
ATOM 1358 C C . GLY A 1 174 ? -12.455 3.922 7.678 1.00 89.00 174 GLY A C 1
ATOM 1359 O O . GLY A 1 174 ? -13.150 3.010 7.238 1.00 89.00 174 GLY A O 1
ATOM 1360 N N . LEU A 1 175 ? -11.663 3.768 8.746 1.00 90.69 175 LEU A N 1
ATOM 1361 C CA . LEU A 1 175 ? -11.571 2.526 9.519 1.00 90.69 175 LEU A CA 1
ATOM 1362 C C . LEU A 1 175 ? -12.797 2.283 10.396 1.00 90.69 175 LEU A C 1
ATOM 1364 O O . LEU A 1 175 ? -13.230 1.135 10.459 1.00 90.69 175 LEU A O 1
ATOM 1368 N N . ILE A 1 176 ? -13.384 3.332 10.990 1.00 85.06 176 ILE A N 1
ATOM 1369 C CA . ILE A 1 176 ? -14.678 3.225 11.679 1.00 85.06 176 ILE A CA 1
ATOM 1370 C C . ILE A 1 176 ? -15.735 2.648 10.737 1.00 85.06 176 ILE A C 1
ATOM 1372 O O . ILE A 1 176 ? -16.446 1.747 11.144 1.00 85.06 176 ILE A O 1
ATOM 1376 N N . GLY A 1 177 ? -15.833 3.126 9.491 1.00 70.75 177 GLY A N 1
ATOM 1377 C CA . GLY A 1 177 ? -16.712 2.531 8.475 1.00 70.75 177 GLY A CA 1
ATOM 1378 C C . GLY A 1 177 ? -18.143 2.259 8.947 1.00 70.75 177 GLY A C 1
ATOM 1379 O O . GLY A 1 177 ? -18.616 1.143 8.792 1.00 70.75 177 GLY A O 1
ATOM 1380 N N . GLY A 1 178 ? -18.798 3.237 9.575 1.00 62.78 178 GLY A N 1
ATOM 1381 C CA . GLY A 1 178 ? -20.171 3.089 10.071 1.00 62.78 178 GLY A CA 1
ATOM 1382 C C . GLY A 1 178 ? -20.337 2.275 11.363 1.00 62.78 178 GLY A C 1
ATOM 1383 O O . GLY A 1 178 ? -21.457 2.185 11.843 1.00 62.78 178 GLY A O 1
ATOM 1384 N N . LEU A 1 179 ? -19.265 1.754 11.988 1.00 59.06 179 LEU A N 1
ATOM 1385 C CA . LEU A 1 179 ? -19.320 0.977 13.250 1.00 59.06 179 LEU A CA 1
ATOM 1386 C C . LEU A 1 179 ? -20.052 1.675 14.419 1.00 59.06 179 LEU A C 1
ATOM 1388 O O . LEU A 1 179 ? -20.358 1.029 15.416 1.00 59.06 179 LEU A O 1
ATOM 1392 N N . PHE A 1 180 ? -20.288 2.986 14.321 1.00 56.66 180 PHE A N 1
ATOM 1393 C CA . PHE A 1 180 ? -20.930 3.809 15.350 1.00 56.66 180 PHE A CA 1
ATOM 1394 C C . PHE A 1 180 ? -22.014 4.739 14.780 1.00 56.66 180 PHE A C 1
ATOM 1396 O O . PHE A 1 180 ? -22.373 5.724 15.422 1.00 56.66 180 PHE A O 1
ATOM 1403 N N . GLU A 1 181 ? -22.486 4.486 13.557 1.00 57.19 181 GLU A N 1
ATOM 1404 C CA . GLU A 1 181 ? -23.617 5.214 12.976 1.00 57.19 181 GLU A CA 1
ATOM 1405 C C . GLU A 1 181 ? -24.907 4.442 13.296 1.00 57.19 181 GLU A C 1
ATOM 1407 O O . GLU A 1 181 ? -25.058 3.298 12.877 1.00 57.19 181 GLU A O 1
ATOM 1412 N N . ASP A 1 182 ? -25.820 5.047 14.069 1.00 48.50 182 ASP A N 1
ATOM 1413 C CA . ASP A 1 182 ? -27.125 4.451 14.382 1.00 48.50 182 ASP A CA 1
ATOM 1414 C C . ASP A 1 182 ? -27.950 4.256 13.090 1.00 48.50 182 ASP A C 1
ATOM 1416 O O . ASP A 1 182 ? -28.053 5.168 12.255 1.00 48.50 182 ASP A O 1
ATOM 1420 N N . ASP A 1 183 ? -28.581 3.080 12.961 1.00 50.56 183 ASP A N 1
ATOM 1421 C CA . ASP A 1 183 ? -29.348 2.591 11.795 1.00 50.56 183 ASP A CA 1
ATOM 1422 C C . ASP A 1 183 ? -30.422 3.569 11.255 1.00 50.56 183 ASP A C 1
ATOM 1424 O O . ASP A 1 183 ? -30.880 3.438 10.115 1.00 50.56 183 ASP A O 1
ATOM 1428 N N . GLU A 1 184 ? -30.824 4.577 12.034 1.00 45.09 184 GLU A N 1
ATOM 1429 C CA . GLU A 1 184 ? -31.912 5.510 11.708 1.00 45.09 184 GLU A CA 1
ATOM 1430 C C . GLU A 1 184 ? -31.526 6.663 10.757 1.00 45.09 184 GLU A C 1
ATOM 1432 O O . GLU A 1 184 ? -32.397 7.427 10.340 1.00 45.09 184 GLU A O 1
ATOM 1437 N N . SER A 1 185 ? -30.253 6.794 10.361 1.00 45.69 185 SER A N 1
ATOM 1438 C CA . SER A 1 185 ? -29.772 7.897 9.497 1.00 45.69 185 SER A CA 1
ATOM 1439 C C . SER A 1 185 ? -29.279 7.476 8.098 1.00 45.69 185 SER A C 1
ATOM 1441 O O . SER A 1 185 ? -28.610 8.246 7.404 1.00 45.69 185 SER A O 1
ATOM 1443 N N . SER A 1 186 ? -29.596 6.254 7.659 1.00 46.94 186 SER A N 1
ATOM 1444 C CA . SER A 1 186 ? -28.897 5.573 6.559 1.00 46.94 186 SER A CA 1
ATOM 1445 C C . SER A 1 186 ? -29.304 5.987 5.129 1.00 46.94 186 SER A C 1
ATOM 1447 O O . SER A 1 186 ? -29.895 5.219 4.375 1.00 46.94 186 SER A O 1
ATOM 1449 N N . ASP A 1 187 ? -28.848 7.163 4.689 1.00 45.12 187 ASP A N 1
ATOM 1450 C CA . ASP A 1 187 ? -28.687 7.490 3.254 1.00 45.12 187 ASP A CA 1
ATOM 1451 C C . ASP A 1 187 ? -27.283 7.103 2.705 1.00 45.12 187 ASP A C 1
ATOM 1453 O O . ASP A 1 187 ? -26.996 7.305 1.523 1.00 45.12 187 ASP A O 1
ATOM 1457 N N . ALA A 1 188 ? -26.384 6.537 3.532 1.00 51.59 188 ALA A N 1
ATOM 1458 C CA . ALA A 1 188 ? -24.945 6.431 3.222 1.00 51.59 188 ALA A CA 1
ATOM 1459 C C . ALA A 1 188 ? -24.353 5.010 3.061 1.00 51.59 188 ALA A C 1
ATOM 1461 O O . ALA A 1 188 ? -23.229 4.883 2.566 1.00 51.59 188 ALA A O 1
ATOM 1462 N N . VAL A 1 189 ? -25.067 3.930 3.409 1.00 55.69 189 VAL A N 1
ATOM 1463 C CA . VAL A 1 189 ? -24.559 2.560 3.186 1.00 55.69 189 VAL A CA 1
ATOM 1464 C C . VAL A 1 189 ? -24.727 2.214 1.708 1.00 55.69 189 VAL A C 1
ATOM 1466 O O . VAL A 1 189 ? -25.820 1.908 1.226 1.00 55.69 189 VAL A O 1
ATOM 1469 N N . THR A 1 190 ? -23.629 2.290 0.956 1.00 62.16 190 THR A N 1
ATOM 1470 C CA . THR A 1 190 ? -23.644 1.952 -0.471 1.00 62.16 190 THR A CA 1
ATOM 1471 C C . THR A 1 190 ? -23.916 0.455 -0.614 1.00 62.16 190 THR A C 1
ATOM 1473 O O . THR A 1 190 ? -23.106 -0.366 -0.189 1.00 62.16 190 THR A O 1
ATOM 1476 N N . LYS A 1 191 ? -25.060 0.083 -1.202 1.00 67.88 191 LYS A N 1
ATOM 1477 C CA . LYS A 1 191 ? -25.343 -1.317 -1.553 1.00 67.88 191 LYS A CA 1
ATOM 1478 C C . LYS A 1 191 ? -24.247 -1.822 -2.491 1.00 67.88 191 LYS A C 1
ATOM 1480 O O . LYS A 1 191 ? -23.988 -1.183 -3.510 1.00 67.88 191 LYS A O 1
ATOM 1485 N N . LEU A 1 192 ? -23.650 -2.965 -2.156 1.00 74.81 192 LEU A N 1
ATOM 1486 C CA . LEU A 1 192 ? -22.634 -3.610 -2.987 1.00 74.81 192 LEU A CA 1
ATOM 1487 C C . LEU A 1 192 ? -23.173 -3.857 -4.399 1.00 74.81 192 LEU A C 1
ATOM 1489 O O . LEU A 1 192 ? -24.269 -4.398 -4.580 1.00 74.81 192 LEU A O 1
ATOM 1493 N N . GLN A 1 193 ? -22.391 -3.479 -5.405 1.00 78.69 193 GLN A N 1
ATOM 1494 C CA . GLN A 1 193 ? -22.662 -3.858 -6.787 1.00 78.69 193 GLN A CA 1
ATOM 1495 C C . GLN A 1 193 ? -22.402 -5.358 -6.993 1.00 78.69 193 GLN A C 1
ATOM 1497 O O . GLN A 1 193 ? -21.656 -5.990 -6.250 1.00 78.69 193 GLN A O 1
ATOM 1502 N N . ALA A 1 194 ? -22.978 -5.949 -8.045 1.00 78.94 194 ALA A N 1
ATOM 1503 C CA . ALA A 1 194 ? -22.871 -7.391 -8.311 1.00 78.94 194 ALA A CA 1
ATOM 1504 C C . ALA A 1 194 ? -21.423 -7.900 -8.509 1.00 78.94 194 ALA A C 1
ATOM 1506 O O . ALA A 1 194 ? -21.149 -9.086 -8.340 1.00 78.94 194 ALA A O 1
ATOM 1507 N N . ASN A 1 195 ? -20.503 -7.017 -8.896 1.00 79.12 195 ASN A N 1
ATOM 1508 C CA . ASN A 1 195 ? -19.075 -7.280 -9.098 1.00 79.12 195 ASN A CA 1
ATOM 1509 C C . ASN A 1 195 ? -18.202 -6.856 -7.900 1.00 79.12 195 ASN A C 1
ATOM 1511 O O . ASN A 1 195 ? -16.979 -7.047 -7.935 1.00 79.12 195 ASN A O 1
ATOM 1515 N N . GLU A 1 196 ? -18.804 -6.283 -6.859 1.00 81.00 196 GLU A N 1
ATOM 1516 C CA . GLU A 1 196 ? -18.135 -5.926 -5.616 1.00 81.00 196 GLU A CA 1
ATOM 1517 C C . GLU A 1 196 ? -18.185 -7.089 -4.627 1.00 81.00 196 GLU A C 1
ATOM 1519 O O . GLU A 1 196 ? -19.054 -7.958 -4.667 1.00 81.00 196 GLU A O 1
ATOM 1524 N N . ARG A 1 197 ? -17.187 -7.130 -3.749 1.00 82.19 197 ARG A N 1
ATOM 1525 C CA . ARG A 1 197 ? -17.122 -8.090 -2.652 1.00 82.19 197 ARG A CA 1
ATOM 1526 C C . ARG A 1 197 ? -17.108 -7.322 -1.348 1.00 82.19 197 ARG A C 1
ATOM 1528 O O . ARG A 1 197 ? -16.480 -6.267 -1.278 1.00 82.19 197 ARG A O 1
ATOM 1535 N N . GLU A 1 198 ? -17.750 -7.897 -0.344 1.00 82.81 198 GLU A N 1
ATOM 1536 C CA . GLU A 1 198 ? -17.727 -7.369 1.011 1.00 82.81 198 GLU A CA 1
ATOM 1537 C C . GLU A 1 198 ? -16.298 -7.355 1.579 1.00 82.81 198 GLU A C 1
ATOM 1539 O O . GLU A 1 198 ? -15.464 -8.218 1.275 1.00 82.81 198 GLU A O 1
ATOM 1544 N N . GLY A 1 199 ? -15.993 -6.351 2.391 1.00 83.19 199 GLY A N 1
ATO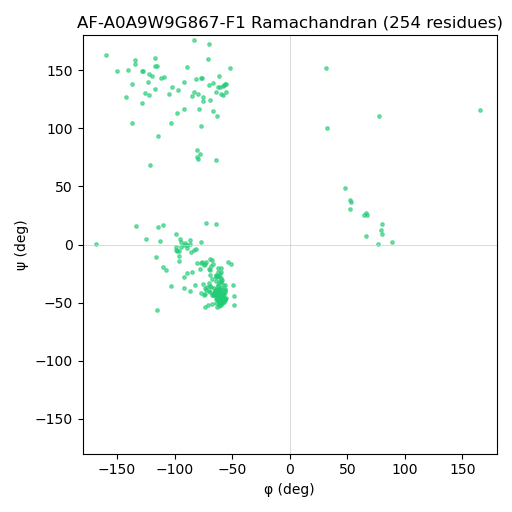M 1545 C CA . GLY A 1 199 ? -14.683 -6.127 2.995 1.00 83.19 199 GLY A CA 1
ATOM 1546 C C . GLY A 1 199 ? -13.603 -5.756 1.975 1.00 83.19 199 GLY A C 1
ATOM 1547 O O . GLY A 1 199 ? -12.422 -6.058 2.197 1.00 83.19 199 GLY A O 1
ATOM 1548 N N . ARG A 1 200 ? -13.977 -5.186 0.823 1.00 85.94 200 ARG A N 1
ATOM 1549 C CA . ARG A 1 200 ? -13.063 -4.758 -0.262 1.00 85.94 200 ARG A CA 1
ATOM 1550 C C . ARG A 1 200 ? -13.224 -3.293 -0.639 1.00 85.94 200 ARG A C 1
ATOM 1552 O O . ARG A 1 200 ? -12.568 -2.835 -1.576 1.00 85.94 200 ARG A O 1
ATOM 1559 N N . ASN A 1 201 ? -14.059 -2.553 0.073 1.00 82.31 201 ASN A N 1
ATOM 1560 C CA . ASN A 1 201 ? -14.193 -1.122 -0.112 1.00 82.31 201 ASN A CA 1
ATOM 1561 C C . ASN A 1 201 ? -14.189 -0.425 1.257 1.00 82.31 201 ASN A C 1
ATOM 1563 O O . ASN A 1 201 ? -14.471 -1.016 2.291 1.00 82.31 201 ASN A O 1
ATOM 1567 N N . TRP A 1 202 ? -13.802 0.847 1.275 1.00 83.06 202 TRP A N 1
ATOM 1568 C CA . TRP A 1 202 ? -13.721 1.606 2.526 1.00 83.06 202 TRP A CA 1
ATOM 1569 C C . TRP A 1 202 ? -15.093 2.076 3.028 1.00 83.06 202 TRP A C 1
ATOM 1571 O O . TRP A 1 202 ? -15.224 2.387 4.208 1.00 83.06 202 TRP A O 1
ATOM 1581 N N . ARG A 1 203 ? -16.083 2.153 2.127 1.00 70.69 203 ARG A N 1
ATOM 1582 C CA . ARG A 1 203 ? -17.360 2.867 2.309 1.00 70.69 203 ARG A CA 1
ATOM 1583 C C . ARG A 1 203 ? -18.513 1.980 2.775 1.00 70.69 203 ARG A C 1
ATOM 1585 O O . ARG A 1 203 ? -19.576 2.495 3.095 1.00 70.69 203 ARG A O 1
ATOM 1592 N N . GLU A 1 204 ? -18.332 0.669 2.773 1.00 70.62 204 GLU A N 1
ATOM 1593 C CA . GLU A 1 204 ? -19.310 -0.278 3.288 1.00 70.62 204 GLU A CA 1
ATOM 1594 C C . GLU A 1 204 ? -19.295 -0.304 4.814 1.00 70.62 204 GLU A C 1
ATOM 1596 O O . GLU A 1 204 ? -18.227 -0.279 5.435 1.00 70.62 204 GLU A O 1
ATOM 1601 N N . GLY A 1 205 ? -20.485 -0.451 5.395 1.00 69.00 205 GLY A N 1
ATOM 1602 C CA . GLY A 1 205 ? -20.696 -0.669 6.826 1.00 69.00 205 GLY A CA 1
ATOM 1603 C C . GLY A 1 205 ? -20.314 -2.070 7.319 1.00 69.00 205 GLY A C 1
ATOM 1604 O O . GLY A 1 205 ? -20.810 -2.497 8.353 1.00 69.00 205 GLY A O 1
ATOM 1605 N N . SER A 1 206 ? -19.506 -2.832 6.568 1.00 79.75 206 SER A N 1
ATOM 1606 C CA . SER A 1 206 ? -19.085 -4.174 6.993 1.00 79.75 206 SER A CA 1
ATOM 1607 C C . SER A 1 206 ? -18.187 -4.072 8.219 1.00 79.75 206 SER A C 1
ATOM 1609 O O . SER A 1 206 ? -17.279 -3.244 8.245 1.00 79.75 206 SER A O 1
ATOM 1611 N N . GLU A 1 207 ? -18.366 -4.963 9.191 1.00 84.94 207 GLU A N 1
ATOM 1612 C CA . GLU A 1 207 ? -17.506 -5.063 10.378 1.00 84.94 207 GLU A CA 1
ATOM 1613 C C . GLU A 1 207 ? -16.051 -5.419 10.029 1.00 84.94 207 GLU A C 1
ATOM 1615 O O . GLU A 1 207 ? -15.129 -5.171 10.813 1.00 84.94 207 GLU A O 1
ATOM 1620 N N . ASN A 1 208 ? -15.823 -5.985 8.838 1.00 89.94 208 ASN A N 1
ATOM 1621 C CA . ASN A 1 208 ? -14.517 -6.431 8.380 1.00 89.94 208 ASN A CA 1
ATOM 1622 C C . ASN A 1 208 ? -13.986 -5.580 7.221 1.00 89.94 208 ASN A C 1
ATOM 1624 O O . ASN A 1 208 ? -14.703 -5.228 6.291 1.00 89.94 208 ASN A O 1
ATOM 1628 N N . LEU A 1 209 ? -12.673 -5.346 7.218 1.00 92.62 209 LEU A N 1
ATOM 1629 C CA . LEU A 1 209 ? -11.944 -4.715 6.122 1.00 92.62 209 LEU A CA 1
ATOM 1630 C C . LEU A 1 209 ? -10.751 -5.590 5.726 1.00 92.62 209 LEU A C 1
ATOM 1632 O O . LEU A 1 209 ? -9.898 -5.926 6.545 1.00 92.62 209 LEU A O 1
ATOM 1636 N N . CYS A 1 210 ? -10.707 -6.011 4.462 1.00 93.81 210 CYS A N 1
ATOM 1637 C CA . CYS A 1 210 ? -9.731 -6.974 3.941 1.00 93.81 210 CYS A CA 1
ATOM 1638 C C . CYS A 1 210 ? -9.636 -8.290 4.752 1.00 93.81 210 CYS A C 1
ATOM 1640 O O . CYS A 1 210 ? -8.581 -8.914 4.829 1.00 93.81 210 CYS A O 1
ATOM 1642 N N . GLY A 1 211 ? -10.740 -8.731 5.370 1.00 91.94 211 GLY A N 1
ATOM 1643 C CA . GLY A 1 211 ? -10.776 -9.946 6.198 1.00 91.94 211 GLY A CA 1
ATOM 1644 C C . GLY A 1 211 ? -10.212 -9.788 7.618 1.00 91.94 211 GLY A C 1
ATOM 1645 O O . GLY A 1 211 ? -9.977 -10.798 8.290 1.00 91.94 211 GLY A O 1
ATOM 1646 N N . TRP A 1 212 ? -9.981 -8.553 8.067 1.00 94.31 212 TRP A N 1
ATOM 1647 C CA . TRP A 1 212 ? -9.688 -8.205 9.458 1.00 94.31 212 TRP A CA 1
ATOM 1648 C C . TRP A 1 212 ? -10.864 -7.456 10.086 1.00 94.31 212 TRP A C 1
ATOM 1650 O O . TRP A 1 212 ? -11.444 -6.617 9.397 1.00 94.31 212 TRP A O 1
ATOM 1660 N N . PRO A 1 213 ? -11.159 -7.663 11.381 1.00 92.81 213 PRO A N 1
ATOM 1661 C CA . PRO A 1 213 ? -12.103 -6.810 12.089 1.00 92.81 213 PRO A CA 1
ATOM 1662 C C . PRO A 1 213 ? -11.616 -5.359 12.069 1.00 92.81 213 PRO A C 1
ATOM 1664 O O . PRO A 1 213 ? -10.463 -5.074 12.412 1.00 92.81 213 PRO A O 1
ATOM 1667 N N . ARG A 1 214 ? -12.494 -4.434 11.675 1.00 92.38 214 ARG A N 1
ATOM 1668 C CA . ARG A 1 214 ? -12.202 -2.993 11.646 1.00 92.38 214 ARG A CA 1
ATOM 1669 C C . ARG A 1 214 ? -11.764 -2.479 13.012 1.00 92.38 214 ARG A C 1
ATOM 1671 O O . ARG A 1 214 ? -10.820 -1.699 13.086 1.00 92.38 214 ARG A O 1
ATOM 1678 N N . GLU A 1 215 ? -12.384 -2.982 14.079 1.00 91.44 215 GLU A N 1
ATOM 1679 C CA . GLU A 1 215 ? -12.008 -2.676 15.460 1.00 91.44 215 GLU A CA 1
ATOM 1680 C C . GLU A 1 215 ? -10.530 -3.000 15.728 1.00 91.44 215 GLU A C 1
ATOM 1682 O O . GLU A 1 215 ? -9.793 -2.157 16.233 1.00 91.44 215 GLU A O 1
ATOM 1687 N N . THR A 1 216 ? -10.057 -4.185 15.326 1.00 93.25 216 THR A N 1
ATOM 1688 C CA . THR A 1 216 ? -8.652 -4.593 15.488 1.00 93.25 216 THR A CA 1
ATOM 1689 C C . THR A 1 216 ? -7.703 -3.653 14.744 1.00 93.25 216 THR A C 1
ATOM 1691 O O . THR A 1 216 ? -6.720 -3.185 15.318 1.00 93.25 216 THR A O 1
ATOM 1694 N N . LEU A 1 217 ? -8.018 -3.327 13.486 1.00 94.81 217 LEU A N 1
ATOM 1695 C CA . LEU A 1 217 ? -7.208 -2.409 12.680 1.00 94.81 217 LEU A CA 1
ATOM 1696 C C . LEU A 1 217 ? -7.187 -0.995 13.278 1.00 94.81 217 LEU A C 1
ATOM 1698 O O . LEU A 1 217 ? -6.138 -0.355 13.322 1.00 94.81 217 LEU A O 1
ATOM 1702 N N . LEU A 1 218 ? -8.334 -0.511 13.761 1.00 94.19 218 LEU A N 1
ATOM 1703 C CA . LEU A 1 218 ? -8.464 0.807 14.372 1.00 94.19 218 LEU A CA 1
ATOM 1704 C C . LEU A 1 218 ? -7.655 0.899 15.673 1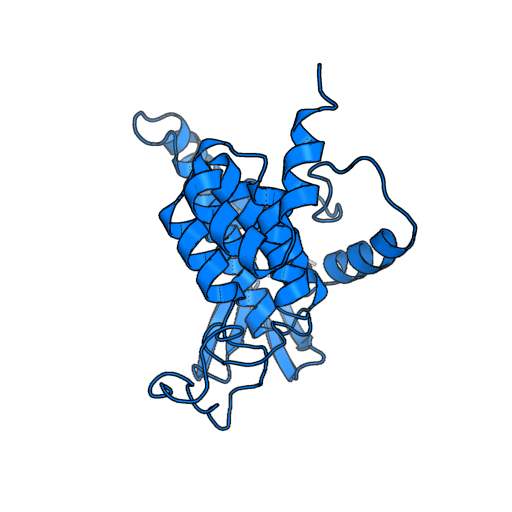.00 94.19 218 LEU A C 1
ATOM 1706 O O . LEU A 1 218 ? -6.929 1.877 15.852 1.00 94.19 218 LEU A O 1
ATOM 1710 N N . LYS A 1 219 ? -7.693 -0.134 16.529 1.00 94.25 219 LYS A N 1
ATOM 1711 C CA . LYS A 1 219 ? -6.862 -0.220 17.745 1.00 94.25 219 LYS A CA 1
ATOM 1712 C C . LYS A 1 219 ? -5.372 -0.110 17.417 1.00 94.25 219 LYS A C 1
ATOM 1714 O O . LYS A 1 219 ? -4.669 0.706 18.010 1.00 94.25 219 LYS A O 1
ATOM 1719 N N . GLU A 1 220 ? -4.890 -0.880 16.443 1.00 94.44 220 GLU A N 1
ATOM 1720 C CA . GLU A 1 220 ? -3.485 -0.841 16.007 1.00 94.44 220 GLU A CA 1
ATOM 1721 C C . GLU A 1 220 ? -3.064 0.534 15.486 1.00 94.44 220 GLU A C 1
ATOM 1723 O O . GLU A 1 220 ? -2.009 1.058 15.859 1.00 94.44 220 GLU A O 1
ATOM 1728 N N . VAL A 1 221 ? -3.903 1.139 14.644 1.00 96.31 221 VAL A N 1
ATOM 1729 C CA . VAL A 1 221 ? -3.639 2.455 14.061 1.00 96.31 221 VAL A CA 1
ATOM 1730 C C . VAL A 1 221 ? -3.628 3.538 15.141 1.00 96.31 221 VAL A C 1
ATOM 1732 O O . VAL A 1 221 ? -2.710 4.357 15.155 1.00 96.31 221 VAL A O 1
ATOM 1735 N N . ILE A 1 222 ? -4.574 3.523 16.084 1.00 95.19 222 ILE A N 1
ATOM 1736 C CA . ILE A 1 222 ? -4.612 4.474 17.205 1.00 95.19 222 ILE A CA 1
ATOM 1737 C C . ILE A 1 222 ? -3.364 4.346 18.075 1.00 95.19 222 ILE A C 1
ATOM 1739 O O . ILE A 1 222 ? -2.730 5.363 18.351 1.00 95.19 222 ILE A O 1
ATOM 1743 N N . LEU A 1 223 ? -2.966 3.127 18.457 1.00 92.25 223 LEU A N 1
ATOM 1744 C CA . LEU A 1 223 ? -1.744 2.902 19.240 1.00 92.25 223 LEU A CA 1
ATOM 1745 C C . LEU A 1 223 ? -0.509 3.424 18.501 1.00 92.25 223 LEU A C 1
ATOM 1747 O O . LEU A 1 223 ? 0.331 4.115 19.076 1.00 92.25 223 LEU A O 1
ATOM 1751 N N . SER A 1 224 ? -0.423 3.163 17.195 1.00 92.00 224 SER A N 1
ATOM 1752 C CA . SER A 1 224 ? 0.672 3.666 16.369 1.00 92.00 224 SER A CA 1
ATOM 1753 C C . SER A 1 224 ? 0.702 5.196 16.268 1.00 92.00 224 SER A C 1
ATOM 1755 O O . SER A 1 224 ? 1.782 5.764 16.089 1.00 92.00 224 SER A O 1
ATOM 1757 N N . LEU A 1 225 ? -0.451 5.863 16.320 1.00 94.56 225 LEU A N 1
ATOM 1758 C CA . LEU A 1 225 ? -0.564 7.319 16.219 1.00 94.56 225 LEU A CA 1
ATOM 1759 C C . LEU A 1 225 ? -0.466 8.026 17.581 1.00 94.56 225 LEU A C 1
ATOM 1761 O O . LEU A 1 225 ? -0.079 9.190 17.625 1.00 94.56 225 LEU A O 1
ATOM 1765 N N . GLY A 1 226 ? -0.787 7.344 18.685 1.00 90.50 226 GLY A N 1
ATOM 1766 C CA . GLY A 1 226 ? -0.845 7.909 20.040 1.00 90.50 226 GLY A CA 1
ATOM 1767 C C . GLY A 1 226 ? 0.483 8.479 20.546 1.00 90.50 226 GLY A C 1
ATOM 1768 O O . GLY A 1 226 ? 0.483 9.423 21.336 1.00 90.50 226 GLY A O 1
ATOM 1769 N N . LYS A 1 227 ? 1.602 7.982 20.007 1.00 91.62 227 LYS A N 1
ATOM 1770 C CA . LYS A 1 227 ? 2.962 8.482 20.270 1.00 91.62 227 LYS A CA 1
ATOM 1771 C C . LYS A 1 227 ? 3.241 9.893 19.727 1.00 91.62 227 LYS A C 1
ATOM 1773 O O . LYS A 1 227 ? 4.258 10.484 20.068 1.00 91.62 227 LYS A O 1
ATOM 1778 N N . TYR A 1 228 ? 2.374 10.429 18.866 1.00 93.94 228 TYR A N 1
ATOM 1779 C CA . TYR A 1 228 ? 2.522 11.759 18.272 1.00 93.94 228 TYR A CA 1
ATOM 1780 C C . TYR A 1 228 ? 1.589 12.756 18.962 1.00 93.94 228 TYR A C 1
ATOM 1782 O O . TYR A 1 228 ? 0.373 12.771 18.736 1.00 93.94 228 TYR A O 1
ATOM 1790 N N . ARG A 1 229 ? 2.157 13.613 19.817 1.00 93.56 229 ARG A N 1
ATOM 1791 C CA . ARG A 1 229 ? 1.407 14.546 20.675 1.00 93.56 229 ARG A CA 1
ATOM 1792 C C . ARG A 1 229 ? 0.470 15.465 19.887 1.00 93.56 229 ARG A C 1
ATOM 1794 O O . ARG A 1 229 ? -0.654 15.736 20.300 1.00 93.56 229 ARG A O 1
ATOM 1801 N N . GLU A 1 230 ? 0.905 15.942 18.730 1.00 93.25 230 GLU A N 1
ATOM 1802 C CA . GLU A 1 230 ? 0.150 16.833 17.852 1.00 93.25 230 GLU A CA 1
ATOM 1803 C C . GLU A 1 230 ? -1.076 16.175 17.203 1.00 93.25 230 GLU A C 1
ATOM 1805 O O . GLU A 1 230 ? -1.982 16.890 16.757 1.00 93.25 230 GLU A O 1
ATOM 1810 N N . LEU A 1 231 ? -1.120 14.839 17.171 1.00 95.69 231 LEU A N 1
ATOM 1811 C CA . LEU A 1 231 ? -2.219 14.045 16.623 1.00 95.69 231 LEU A CA 1
ATOM 1812 C C . LEU A 1 231 ? -3.214 13.593 17.692 1.00 95.69 231 LEU A C 1
ATOM 1814 O O . LEU A 1 231 ? -4.333 13.229 17.341 1.00 95.69 231 LEU A O 1
ATOM 1818 N N . GLN A 1 232 ? -2.870 13.696 18.981 1.00 92.75 232 GLN A N 1
ATOM 1819 C CA . GLN A 1 232 ? -3.731 13.266 20.090 1.00 92.75 232 GLN A CA 1
ATOM 1820 C C . GLN A 1 232 ? -5.114 13.925 20.070 1.00 92.75 232 GLN A C 1
ATOM 1822 O O . GLN A 1 232 ? -6.116 13.281 20.361 1.00 92.75 232 GLN A O 1
ATOM 1827 N N . ARG A 1 233 ? -5.211 15.191 19.639 1.00 93.44 233 ARG A N 1
ATOM 1828 C CA . ARG A 1 233 ? -6.512 15.866 19.478 1.00 93.44 233 ARG A CA 1
ATOM 1829 C C . ARG A 1 233 ? -7.431 15.146 18.484 1.00 93.44 233 ARG A C 1
ATOM 1831 O O . ARG A 1 233 ? -8.645 15.194 18.652 1.00 93.44 233 ARG A O 1
ATOM 1838 N N . VAL A 1 234 ? -6.855 14.516 17.461 1.00 93.56 234 VAL A N 1
ATOM 1839 C CA . VAL A 1 234 ? -7.587 13.741 16.457 1.00 93.56 234 VAL A CA 1
ATOM 1840 C C . VAL A 1 234 ? -7.788 12.305 16.930 1.00 93.56 234 VAL A C 1
ATOM 1842 O O . VAL A 1 234 ? -8.874 11.790 16.736 1.00 93.56 234 VAL A O 1
ATOM 1845 N N . THR A 1 235 ? -6.807 11.660 17.569 1.00 93.69 235 THR A N 1
ATOM 1846 C CA . THR A 1 235 ? -6.869 10.223 17.910 1.00 93.69 235 THR A CA 1
ATOM 1847 C C . THR A 1 235 ? -7.648 9.912 19.193 1.00 93.69 235 THR A C 1
ATOM 1849 O O . THR A 1 235 ? -8.340 8.898 19.247 1.00 93.69 235 THR A O 1
ATOM 1852 N N . VAL A 1 236 ? -7.594 10.776 20.215 1.00 92.69 236 VAL A N 1
ATOM 1853 C CA . VAL A 1 236 ? -8.234 10.546 21.527 1.00 92.69 236 VAL A CA 1
ATOM 1854 C C . VAL A 1 236 ? -9.751 10.312 21.441 1.00 92.69 236 VAL A C 1
ATOM 1856 O O . VAL A 1 236 ? -10.230 9.413 22.131 1.00 92.69 236 VAL A O 1
ATOM 1859 N N . PRO A 1 237 ? -10.536 11.046 20.624 1.00 91.12 237 PRO A N 1
ATOM 1860 C CA . PRO A 1 237 ? -11.960 10.751 20.450 1.00 91.12 237 PRO A CA 1
ATOM 1861 C C . PRO A 1 237 ? -12.233 9.312 19.987 1.00 91.12 237 PRO A C 1
ATOM 1863 O O . PRO A 1 237 ? -13.126 8.663 20.520 1.00 91.12 237 PRO A O 1
ATOM 1866 N N . TYR A 1 238 ? -11.424 8.792 19.059 1.00 90.88 238 TYR A N 1
ATOM 1867 C CA . TYR A 1 238 ? -11.553 7.422 18.550 1.00 90.88 238 TYR A CA 1
ATOM 1868 C C . TYR A 1 238 ? -11.108 6.395 19.596 1.00 90.88 238 TYR A C 1
ATOM 1870 O O . TYR A 1 238 ? -11.724 5.345 19.731 1.00 90.88 238 TYR A O 1
ATOM 1878 N N . ALA A 1 239 ? -10.078 6.712 20.386 1.00 90.50 239 ALA A N 1
ATOM 1879 C CA . ALA A 1 239 ? -9.643 5.859 21.488 1.00 90.50 239 ALA A CA 1
ATOM 1880 C C . ALA A 1 239 ? -10.712 5.724 22.583 1.00 90.50 239 ALA A C 1
ATOM 1882 O O . ALA A 1 239 ? -10.924 4.633 23.099 1.00 90.50 239 ALA A O 1
ATOM 1883 N N . LYS A 1 240 ? -11.405 6.822 22.916 1.00 89.31 240 LYS A N 1
ATOM 1884 C CA . LYS A 1 240 ? -12.530 6.824 23.866 1.00 89.31 240 LYS A CA 1
ATOM 1885 C C . LYS A 1 240 ? -13.685 5.954 23.389 1.00 89.31 240 LYS A C 1
ATOM 1887 O O . LYS A 1 240 ? -14.271 5.236 24.184 1.00 89.31 240 LYS A O 1
ATOM 1892 N N . LEU A 1 241 ? -13.981 6.016 22.095 1.00 86.25 241 LEU A N 1
ATOM 1893 C CA . LEU A 1 241 ? -15.039 5.232 21.465 1.00 86.25 241 LEU A CA 1
ATOM 1894 C C . LEU A 1 241 ? -14.772 3.717 21.527 1.00 86.25 241 LEU A C 1
ATOM 1896 O O . LEU A 1 241 ? -15.708 2.930 21.562 1.00 86.25 241 LEU A O 1
ATOM 1900 N N . LEU A 1 242 ? -13.497 3.325 21.591 1.00 84.50 242 LEU A N 1
ATOM 1901 C CA . LEU A 1 242 ? -13.041 1.940 21.736 1.00 84.50 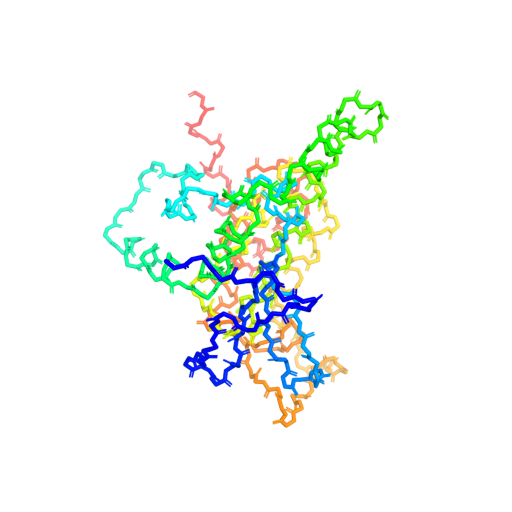242 LEU A CA 1
ATOM 1902 C C . LEU A 1 242 ? -12.672 1.545 23.175 1.00 84.50 242 LEU A C 1
ATOM 1904 O O . LEU A 1 242 ? -12.069 0.489 23.369 1.00 84.50 242 LEU A O 1
ATOM 1908 N N . ASP A 1 243 ? -12.971 2.399 24.156 1.00 84.19 243 ASP A N 1
ATOM 1909 C CA . ASP A 1 243 ? -12.614 2.210 25.569 1.00 84.19 243 ASP A CA 1
ATOM 1910 C C . ASP A 1 243 ? -11.109 1.930 25.800 1.00 84.19 243 ASP A C 1
ATOM 1912 O O . ASP A 1 243 ? -10.699 1.134 26.637 1.00 84.19 243 ASP A O 1
ATOM 1916 N N . MET A 1 244 ? -10.242 2.582 25.014 1.00 75.50 244 MET A N 1
ATOM 1917 C CA . MET A 1 244 ? -8.783 2.385 25.040 1.00 75.50 244 MET A CA 1
ATOM 1918 C C . MET A 1 244 ? -8.025 3.393 25.915 1.00 75.50 244 MET A C 1
ATOM 1920 O O . MET A 1 244 ? -6.793 3.423 25.887 1.00 75.50 244 MET A O 1
ATOM 1924 N N . VAL A 1 245 ? -8.713 4.276 26.637 1.00 61.28 245 VAL A N 1
ATOM 1925 C CA . VAL A 1 245 ? -8.104 5.485 27.230 1.00 61.28 245 VAL A CA 1
ATOM 1926 C C . VAL A 1 245 ? -7.009 5.154 28.248 1.00 61.28 245 VAL A C 1
ATOM 1928 O O . VAL A 1 245 ? -5.985 5.837 28.264 1.00 61.28 245 VAL A O 1
ATOM 1931 N N . ASP A 1 246 ? -7.163 4.064 29.001 1.00 58.91 246 ASP A N 1
ATOM 1932 C CA . ASP A 1 246 ? -6.168 3.626 29.987 1.00 58.91 246 ASP A CA 1
ATOM 1933 C C . ASP A 1 246 ? -4.861 3.146 29.324 1.00 58.91 246 ASP A C 1
ATOM 1935 O O . ASP A 1 246 ? -3.773 3.364 29.846 1.00 58.91 246 ASP A O 1
ATOM 1939 N N . SER A 1 247 ? -4.933 2.598 28.104 1.00 55.84 247 SER A N 1
ATOM 1940 C CA . SER A 1 247 ? -3.762 2.077 27.374 1.00 55.84 247 SER A CA 1
ATOM 1941 C C . SER A 1 247 ? -2.876 3.149 26.723 1.00 55.84 247 SER A C 1
ATOM 1943 O O . SER A 1 247 ? -1.743 2.863 26.340 1.00 55.84 247 SER A O 1
ATOM 1945 N N . ILE A 1 248 ? -3.375 4.382 26.580 1.00 53.47 248 ILE A N 1
ATOM 1946 C CA . ILE A 1 248 ? -2.644 5.496 25.950 1.00 53.47 248 ILE A CA 1
ATOM 1947 C C . ILE A 1 248 ? -1.873 6.315 26.996 1.00 53.47 248 ILE A C 1
ATOM 1949 O O . ILE A 1 248 ? -0.840 6.895 26.668 1.00 53.47 248 ILE A O 1
ATOM 1953 N N . ALA A 1 249 ? -2.346 6.346 28.246 1.00 48.47 249 ALA A N 1
ATOM 1954 C CA . ALA A 1 249 ? -1.707 7.077 29.340 1.00 48.47 249 ALA A CA 1
ATOM 1955 C C . ALA A 1 249 ? -0.447 6.370 29.878 1.00 48.47 249 ALA A C 1
ATOM 1957 O O . ALA A 1 249 ? 0.529 7.037 30.214 1.00 48.47 249 ALA A O 1
ATOM 1958 N N . ASP A 1 250 ? -0.428 5.034 29.890 1.00 45.97 250 ASP A N 1
ATOM 1959 C CA . ASP A 1 250 ? 0.701 4.250 30.417 1.00 45.97 250 ASP A CA 1
ATOM 1960 C C . ASP A 1 250 ? 1.945 4.251 29.508 1.00 45.97 250 ASP A C 1
ATOM 1962 O O . ASP A 1 250 ? 3.049 3.945 29.958 1.00 45.97 250 ASP A O 1
ATOM 1966 N N . GLY A 1 251 ? 1.803 4.639 28.236 1.00 46.75 251 GLY A N 1
ATOM 1967 C CA . GLY A 1 251 ? 2.927 4.745 27.298 1.00 46.75 251 GLY A CA 1
ATOM 1968 C C . GLY A 1 251 ? 3.866 5.930 27.558 1.00 46.75 251 GLY A C 1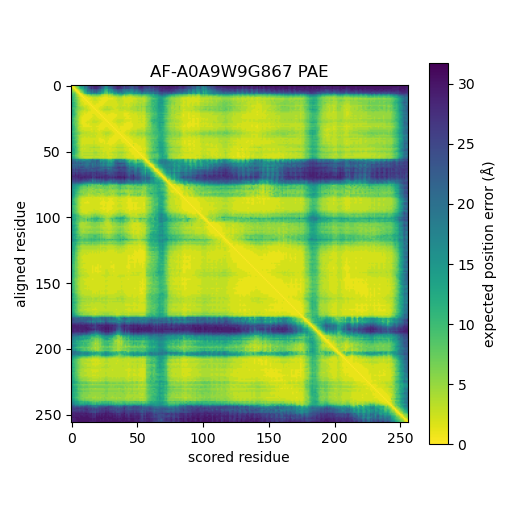
ATOM 1969 O O . GLY A 1 251 ? 4.970 5.939 27.022 1.00 46.75 251 GLY A O 1
ATOM 1970 N N . ASP A 1 252 ? 3.447 6.905 28.372 1.00 43.69 252 ASP A N 1
ATOM 1971 C CA . ASP A 1 252 ? 4.213 8.125 28.691 1.00 43.69 252 ASP A CA 1
ATOM 1972 C C . ASP A 1 252 ? 4.967 8.009 30.036 1.00 43.69 252 ASP A C 1
ATOM 1974 O O . ASP A 1 252 ? 5.734 8.893 30.407 1.00 43.69 252 ASP A O 1
ATOM 1978 N N . ALA A 1 253 ? 4.764 6.915 30.786 1.00 41.28 253 ALA A N 1
ATOM 1979 C CA . ALA A 1 253 ? 5.327 6.732 32.128 1.00 41.28 253 ALA A CA 1
ATOM 1980 C C . ALA A 1 253 ? 6.603 5.866 32.181 1.00 41.28 253 ALA A C 1
ATOM 1982 O O . ALA A 1 253 ? 7.183 5.722 33.256 1.00 41.28 253 ALA A O 1
ATOM 1983 N N . MET A 1 254 ? 7.044 5.285 31.058 1.00 42.78 254 MET A N 1
ATOM 1984 C CA . MET A 1 254 ? 8.173 4.334 31.023 1.00 42.78 254 MET A CA 1
ATOM 1985 C C . MET A 1 254 ? 9.427 4.829 30.290 1.00 42.78 254 MET A C 1
ATOM 1987 O O . MET A 1 254 ? 10.401 4.086 30.230 1.00 42.78 254 MET A O 1
ATOM 1991 N N . ASP A 1 255 ? 9.445 6.074 29.807 1.00 40.81 255 ASP A N 1
ATOM 1992 C CA . ASP A 1 255 ? 10.648 6.714 29.253 1.00 40.81 255 ASP A CA 1
ATOM 1993 C C . ASP A 1 255 ? 10.987 8.008 30.024 1.00 40.81 255 ASP A C 1
ATOM 1995 O O . ASP A 1 255 ? 10.894 9.121 29.502 1.00 40.81 255 ASP A O 1
ATOM 1999 N N . LEU A 1 256 ? 11.398 7.844 31.288 1.00 34.38 256 LEU A N 1
ATOM 2000 C CA . LEU A 1 256 ? 12.240 8.788 32.041 1.00 34.38 256 LEU A CA 1
ATOM 2001 C C . LEU A 1 256 ? 13.301 8.031 32.847 1.00 34.38 256 LEU A C 1
ATOM 2003 O O . LEU A 1 256 ? 12.929 7.080 33.572 1.00 34.38 256 LEU A O 1
#

pLDDT: mean 82.73, std 17.26, range [34.38, 97.81]

Sequence (256 aa):
MGANPTVAPAVTDARVNSEGRIVISLTNGEGYSYSPTMYAWQRVSEAWWAVGSQYWNSTEAPVGNLQARDAQQENKDAKAAVSAGIIPFLERNTTNETLLRGRAYFLQRLIKVLLSREGYETFESSVSIAHLENRMAAALSLGAKEEFRLYLNMYAKRIGAEGLKMKVEELLKGLIGGLFEDDESSDAVTKLQANEREGRNWREGSENLCGWPRETLLKEVILSLGKYRELQRVTVPYAKLLDMVDSIADGDAMDL

Mean predicted aligned error: 8.76 Å

Radius of gyration: 19.98 Å; Cα contacts (8 Å, |Δi|>4): 334; chains: 1; bounding box: 52×41×62 Å

Nearest PDB structures (foldseek):
  8ghl-assembly1_H  TM=7.594E-01  e=2.168E-12  Saccharomyces cerevisiae
  8ghn-assembly1_H  TM=7.594E-01  e=2.168E-12  Saccharomyces cerevisiae
  8ghl-assembly1_C  TM=8.194E-01  e=6.335E-11  Saccharomyces cerevisiae
  5yje-assembly1_A  TM=7.878E-01  e=1.031E-06  Homo sapiens